Protein AF-A0AAW1BE00-F1 (afdb_monomer_lite)

Radius of gyration: 34.39 Å; chains: 1; bounding box: 78×45×120 Å

Sequence (207 aa):
MLARPKGEGLTPYQGKKRCFGEYKCPKCKRKWMSGNSWANMGQECIKCHINVYPHKQRKEEEEKEKEKKEKRRKRGRRKEEERRGGEGEGGGKKKRRKRRKRRRKEEEEEEKKKRRTGGGEGGGEEEGRGERRKKRRRRRRRRGQEEEEEEEEEEEEKEEEEEEEEEEEEEEKEKEEEEEEKKKKKKKKKKKKKKKKKKKKKKKECL

InterPro domains:
  IPR027377 ZAR1/RTP1-5-like, 3CxxC-type zinc finger [SM01328] (18-95)
  IPR033446 Zinc finger domain-containing protein 24, 3CxxC-type zinc finger [PF17180] (17-58)

Foldseek 3Di:
DQDDQPDDFPANDDDDDFWKFWWADPVPRDIDIDSRDDTRAFDADPVPRDGTYGSDTGHPVVVVVVVVVVVVVVVVVVVVCVVVCVVPDPVCLVVVLVVVVVVVVVVVVVVVVCVVVVDDDDDDDDPCPVVVVVVVVVVVVVVVVVVVVSVVSVVVVVVVVVVVVVVVVVVVVVVVVVVVVVVVVVVVVVVVVVVVVVVVVVVVVVD

Organism: Crotalus adamanteus (NCBI:txid8729)

Structure (mmCIF, N/CA/C/O backbone):
data_AF-A0AAW1BE00-F1
#
_entry.id   AF-A0AAW1BE00-F1
#
loop_
_atom_site.group_PDB
_atom_site.id
_atom_site.type_symbol
_atom_site.label_atom_id
_atom_site.label_alt_id
_atom_site.label_comp_id
_atom_site.label_asym_id
_atom_site.label_entity_id
_atom_site.label_seq_id
_atom_site.pdbx_PDB_ins_code
_atom_site.Cartn_x
_atom_site.Cartn_y
_atom_site.Cartn_z
_atom_site.occupancy
_atom_site.B_iso_or_equiv
_atom_site.auth_seq_id
_atom_site.auth_comp_id
_atom_site.auth_asym_id
_atom_site.auth_atom_id
_atom_site.pdbx_PDB_model_num
ATOM 1 N N . MET A 1 1 ? 39.997 2.330 -0.159 1.00 40.22 1 MET A N 1
ATOM 2 C CA . MET A 1 1 ? 39.804 2.053 -1.599 1.00 40.22 1 MET A CA 1
ATOM 3 C C . MET A 1 1 ? 38.360 2.374 -1.976 1.00 40.22 1 MET A C 1
ATOM 5 O O . MET A 1 1 ? 37.464 1.671 -1.530 1.00 40.22 1 MET A O 1
ATOM 9 N N . LEU A 1 2 ? 38.114 3.475 -2.696 1.00 51.09 2 LEU A N 1
ATOM 10 C CA . LEU A 1 2 ? 36.775 3.853 -3.171 1.00 51.09 2 LEU A CA 1
ATOM 11 C C . LEU A 1 2 ? 36.558 3.242 -4.559 1.00 51.09 2 LEU A C 1
ATOM 13 O O . LEU A 1 2 ? 37.372 3.449 -5.457 1.00 51.09 2 LEU A O 1
ATOM 17 N N . ALA A 1 3 ? 35.490 2.459 -4.715 1.00 53.50 3 ALA A N 1
ATOM 18 C CA . ALA A 1 3 ? 35.114 1.845 -5.982 1.00 53.50 3 ALA A CA 1
ATOM 19 C C . ALA A 1 3 ? 34.897 2.934 -7.046 1.00 53.50 3 ALA A C 1
ATOM 21 O O . ALA A 1 3 ? 33.955 3.720 -6.951 1.00 53.50 3 ALA A O 1
ATOM 22 N N . ARG A 1 4 ? 35.783 2.993 -8.048 1.00 55.00 4 ARG A N 1
ATOM 23 C CA . ARG A 1 4 ? 35.601 3.839 -9.235 1.00 55.00 4 ARG A CA 1
ATOM 24 C C . ARG A 1 4 ? 34.317 3.395 -9.955 1.00 55.00 4 ARG A C 1
ATOM 26 O O . ARG A 1 4 ? 34.189 2.198 -10.230 1.00 55.00 4 ARG A O 1
ATOM 33 N N . PRO A 1 5 ? 33.369 4.297 -10.265 1.00 53.59 5 PRO A N 1
ATOM 34 C CA . PRO A 1 5 ? 32.223 3.943 -11.091 1.00 53.59 5 PRO A CA 1
ATOM 35 C C . PRO A 1 5 ? 32.710 3.524 -12.486 1.00 53.59 5 PRO A C 1
ATOM 37 O O . PRO A 1 5 ? 33.642 4.099 -13.040 1.00 53.59 5 PRO A O 1
ATOM 40 N N . LYS A 1 6 ? 32.094 2.478 -13.045 1.00 54.22 6 LYS A N 1
ATOM 41 C CA . LYS A 1 6 ? 32.462 1.831 -14.320 1.00 54.22 6 LYS A CA 1
ATOM 42 C C . LYS A 1 6 ? 32.055 2.653 -15.565 1.00 54.22 6 LYS A C 1
ATOM 44 O O . LYS A 1 6 ? 31.732 2.082 -16.600 1.00 54.22 6 LYS A O 1
ATOM 49 N N . GLY A 1 7 ? 32.042 3.982 -15.466 1.00 56.91 7 GLY A N 1
ATOM 50 C CA . GLY A 1 7 ? 31.650 4.896 -16.541 1.00 56.91 7 GLY A CA 1
ATOM 51 C C . GLY A 1 7 ? 32.040 6.347 -16.246 1.00 56.91 7 GLY A C 1
ATOM 52 O O . GLY A 1 7 ? 32.362 6.684 -15.112 1.00 56.91 7 GLY A O 1
ATOM 53 N N . GLU A 1 8 ? 31.997 7.194 -17.274 1.00 65.44 8 GLU A N 1
ATOM 54 C CA . GLU A 1 8 ? 32.505 8.581 -17.315 1.00 65.44 8 GLU A CA 1
ATOM 55 C C . GLU A 1 8 ? 31.762 9.600 -16.423 1.00 65.44 8 GLU A C 1
ATOM 57 O O . GLU A 1 8 ? 32.078 10.786 -16.449 1.00 65.44 8 GLU A O 1
ATOM 62 N N . GLY A 1 9 ? 30.768 9.183 -15.635 1.00 66.00 9 GLY A N 1
ATOM 63 C CA . GLY A 1 9 ? 29.906 10.102 -14.888 1.00 66.00 9 GLY A CA 1
ATOM 64 C C . GLY A 1 9 ? 30.172 10.170 -13.380 1.00 66.00 9 GLY A C 1
ATOM 65 O O . GLY A 1 9 ? 30.724 9.255 -12.771 1.00 66.00 9 GLY A O 1
ATOM 66 N N . LEU A 1 10 ? 29.725 11.270 -12.763 1.00 71.19 10 LEU A N 1
ATOM 67 C CA . LEU A 1 10 ? 29.933 11.616 -11.346 1.00 71.19 10 LEU A CA 1
ATOM 68 C C . LEU A 1 10 ? 29.084 10.782 -10.372 1.00 71.19 10 LEU A C 1
ATOM 70 O O . LEU A 1 10 ? 29.309 10.824 -9.163 1.00 71.19 10 LEU A O 1
ATOM 74 N N . THR A 1 11 ? 28.105 10.028 -10.880 1.00 77.81 11 THR A N 1
ATOM 75 C CA . THR A 1 11 ? 27.206 9.196 -10.071 1.00 77.81 11 THR A CA 1
ATOM 76 C C . THR A 1 11 ? 27.177 7.740 -10.550 1.00 77.81 11 THR A C 1
ATOM 78 O O . THR A 1 11 ? 27.314 7.487 -11.749 1.00 77.81 11 THR A O 1
ATOM 81 N N . PRO A 1 12 ? 26.954 6.751 -9.660 1.00 77.69 12 PRO A N 1
ATOM 82 C CA . PRO A 1 12 ? 26.931 5.334 -10.042 1.00 77.69 12 PRO A CA 1
ATOM 83 C C . PRO A 1 12 ? 25.883 4.975 -11.107 1.00 77.69 12 PRO A C 1
ATOM 85 O O . PRO A 1 12 ? 26.102 4.067 -11.908 1.00 77.69 12 PRO A O 1
ATOM 88 N N . TYR A 1 13 ? 24.744 5.671 -11.130 1.00 78.25 13 TYR A N 1
ATOM 89 C CA . TYR A 1 13 ? 23.700 5.495 -12.134 1.00 78.25 13 TYR A CA 1
ATOM 90 C C . TYR A 1 13 ? 23.785 6.591 -13.203 1.00 78.25 13 TYR A C 1
ATOM 92 O O . TYR A 1 13 ? 23.832 7.776 -12.885 1.00 78.25 13 TYR A O 1
ATOM 100 N N . GLN A 1 14 ? 23.766 6.176 -14.473 1.00 82.00 14 GLN A N 1
ATOM 101 C CA . GLN A 1 14 ? 23.867 7.039 -15.663 1.00 82.00 14 GLN A CA 1
ATOM 102 C C . GLN A 1 14 ? 22.607 6.968 -16.553 1.00 82.00 14 GLN A C 1
ATOM 104 O O . GLN A 1 14 ? 22.655 7.189 -17.761 1.00 82.00 14 GLN A O 1
ATOM 109 N N . GLY A 1 15 ? 21.461 6.579 -15.983 1.00 80.50 15 GLY A N 1
ATOM 110 C CA . GLY A 1 15 ? 20.198 6.476 -16.719 1.00 80.50 15 GLY A CA 1
ATOM 111 C C . GLY A 1 15 ? 19.379 7.771 -16.720 1.00 80.50 15 GLY A C 1
ATOM 112 O O . GLY A 1 15 ? 19.631 8.694 -15.957 1.00 80.50 15 GLY A O 1
ATOM 113 N N . LYS A 1 16 ? 18.346 7.816 -17.572 1.00 80.50 16 LYS A N 1
ATOM 114 C CA . LYS A 1 16 ? 17.471 8.994 -17.759 1.00 80.50 16 LYS A CA 1
ATOM 115 C C . LYS A 1 16 ? 16.259 9.045 -16.823 1.00 80.50 16 LYS A C 1
ATOM 117 O O . LYS A 1 16 ? 15.570 10.053 -16.787 1.00 80.50 16 LYS A O 1
ATOM 122 N N . LYS A 1 17 ? 15.937 7.942 -16.141 1.00 84.12 17 LYS A N 1
ATOM 123 C CA . LYS A 1 17 ? 14.815 7.878 -15.189 1.00 84.12 17 LYS A CA 1
ATOM 124 C C . LYS A 1 17 ? 15.281 8.277 -13.794 1.00 84.12 17 LYS A C 1
ATOM 126 O O . LYS A 1 17 ? 16.419 7.960 -13.448 1.00 84.12 17 LYS A O 1
ATOM 131 N N . ARG A 1 18 ? 14.369 8.840 -13.002 1.00 86.81 18 ARG A N 1
ATOM 132 C CA . ARG A 1 18 ? 14.539 9.051 -11.562 1.00 86.81 18 ARG A CA 1
ATOM 133 C C . ARG A 1 18 ? 14.937 7.748 -10.858 1.00 86.81 18 ARG A C 1
ATOM 135 O O . ARG A 1 18 ? 14.504 6.657 -11.244 1.00 86.81 18 ARG A O 1
ATOM 142 N N . CYS A 1 19 ? 15.799 7.862 -9.859 1.00 85.38 19 CYS A N 1
ATOM 143 C CA . CYS A 1 19 ? 16.290 6.741 -9.075 1.00 85.38 19 CYS A CA 1
ATOM 144 C C . CYS A 1 19 ? 16.319 7.084 -7.582 1.00 85.38 19 CYS A C 1
ATOM 146 O O . CYS A 1 19 ? 16.275 8.246 -7.178 1.00 85.38 19 CYS A O 1
ATOM 148 N N . PHE A 1 20 ? 16.380 6.046 -6.757 1.00 87.69 20 PHE A N 1
ATOM 149 C CA . PHE A 1 20 ? 16.576 6.176 -5.325 1.00 87.69 20 PHE A CA 1
ATOM 150 C C . PHE A 1 20 ? 18.071 6.273 -5.033 1.00 87.69 20 PHE A C 1
ATOM 152 O O . PHE A 1 20 ? 18.843 5.408 -5.452 1.00 87.69 20 PHE A O 1
ATOM 159 N N . GLY A 1 21 ? 18.490 7.329 -4.344 1.00 91.69 21 GLY A N 1
ATOM 160 C CA . GLY A 1 21 ? 19.884 7.585 -4.000 1.00 91.69 21 GLY A CA 1
ATOM 161 C C . GLY A 1 21 ? 20.128 7.481 -2.500 1.00 91.69 21 GLY A C 1
ATOM 162 O O . GLY A 1 21 ? 19.372 8.037 -1.705 1.00 91.69 21 GLY A O 1
ATOM 163 N N . GLU A 1 22 ? 21.217 6.822 -2.115 1.00 92.56 22 GLU A N 1
ATOM 164 C CA . GLU A 1 22 ? 21.767 6.880 -0.761 1.00 92.56 22 GLU A CA 1
ATOM 165 C C . GLU A 1 22 ? 22.902 7.908 -0.738 1.00 92.56 22 GLU A C 1
ATOM 167 O O . GLU A 1 22 ? 23.852 7.836 -1.523 1.00 92.56 22 GLU A O 1
ATOM 172 N N . TYR A 1 23 ? 22.842 8.855 0.190 1.00 93.81 23 TYR A N 1
ATOM 173 C CA . TYR A 1 23 ? 23.764 9.981 0.295 1.00 93.81 23 TYR A CA 1
ATOM 174 C C . TYR A 1 23 ? 24.537 9.922 1.610 1.00 93.81 23 TYR A C 1
ATOM 176 O O . TYR A 1 23 ? 24.041 9.434 2.628 1.00 93.81 23 TYR A O 1
ATOM 184 N N . LYS A 1 24 ? 25.773 10.425 1.591 1.00 95.06 24 LYS A N 1
ATOM 185 C CA . LYS A 1 24 ? 26.613 10.555 2.785 1.00 95.06 24 LYS A CA 1
ATOM 186 C C . LYS A 1 24 ? 27.397 11.858 2.710 1.00 95.06 24 LYS A C 1
ATOM 188 O O . LYS A 1 24 ? 28.268 12.003 1.858 1.00 95.06 24 LYS A O 1
ATOM 193 N N . CYS A 1 25 ? 27.105 12.793 3.611 1.00 95.44 25 CYS A N 1
ATOM 194 C CA . CYS A 1 25 ? 27.794 14.080 3.637 1.00 95.44 25 CYS A CA 1
ATOM 195 C C . CYS A 1 25 ? 29.264 13.894 4.051 1.00 95.44 25 CYS A C 1
ATOM 197 O O . CYS A 1 25 ? 29.515 13.286 5.094 1.00 95.44 25 CYS A O 1
ATOM 199 N N . PRO A 1 26 ? 30.243 14.430 3.302 1.00 93.88 26 PRO A N 1
ATOM 200 C CA . PRO A 1 26 ? 31.653 14.320 3.669 1.00 93.88 26 PRO A CA 1
ATOM 201 C C . PRO A 1 26 ? 32.015 15.174 4.894 1.00 93.88 26 PRO A C 1
ATOM 203 O O . PRO A 1 26 ? 32.882 14.774 5.664 1.00 93.88 26 PRO A O 1
ATOM 206 N N . LYS A 1 27 ? 31.324 16.305 5.115 1.00 94.38 27 LYS A N 1
ATOM 207 C CA . LYS A 1 27 ? 31.582 17.218 6.243 1.00 94.38 27 LYS A CA 1
ATOM 208 C C . LYS A 1 27 ? 30.975 16.713 7.555 1.00 94.38 27 LYS A C 1
ATOM 210 O O . LYS A 1 27 ? 31.693 16.470 8.515 1.00 94.38 27 LYS A O 1
ATOM 215 N N . CYS A 1 28 ? 29.654 16.518 7.603 1.00 95.06 28 CYS A N 1
ATOM 216 C CA . CYS A 1 28 ? 28.957 16.134 8.839 1.00 95.06 28 CYS A CA 1
ATOM 217 C C . CYS A 1 28 ? 28.686 14.631 8.982 1.00 95.06 28 CYS A C 1
ATOM 219 O O . CYS A 1 28 ? 28.079 14.220 9.966 1.00 95.06 28 CYS A O 1
ATOM 221 N N . LYS A 1 29 ? 29.082 13.804 8.001 1.00 92.75 29 LYS A N 1
ATOM 222 C CA . LYS A 1 29 ? 28.888 12.338 7.979 1.00 92.75 29 LYS A CA 1
ATOM 223 C C . LYS A 1 29 ? 27.429 11.864 8.042 1.00 92.75 29 LYS A C 1
ATOM 225 O O . LYS A 1 29 ? 27.198 10.654 8.052 1.00 92.75 29 LYS A O 1
ATOM 230 N N . ARG A 1 30 ? 26.451 12.780 8.018 1.00 93.44 30 ARG A N 1
ATOM 231 C CA . ARG A 1 30 ? 25.020 12.458 7.948 1.00 93.44 30 ARG A CA 1
ATOM 232 C C . ARG A 1 30 ? 24.748 11.598 6.720 1.00 93.44 30 ARG A C 1
ATOM 234 O O . ARG A 1 30 ? 25.229 11.902 5.626 1.00 93.44 30 ARG A O 1
ATOM 241 N N . LYS A 1 31 ? 23.965 10.543 6.918 1.00 94.94 31 LYS A N 1
ATOM 242 C CA . LYS A 1 31 ? 23.442 9.688 5.856 1.00 94.94 31 LYS A CA 1
ATOM 243 C C . LYS A 1 31 ? 21.964 9.988 5.674 1.00 94.94 31 LYS A C 1
ATOM 245 O O . LYS A 1 31 ? 21.269 10.232 6.657 1.00 94.94 31 LYS A O 1
ATOM 250 N N . TRP A 1 32 ? 21.506 9.992 4.435 1.00 94.44 32 TRP A N 1
ATOM 251 C CA . TRP A 1 32 ? 20.088 10.099 4.118 1.00 94.44 32 TRP A CA 1
ATOM 252 C C . TRP A 1 32 ? 19.804 9.379 2.811 1.00 94.44 32 TRP A C 1
ATOM 254 O O . TRP A 1 32 ? 20.720 9.029 2.063 1.00 94.44 32 TRP A O 1
ATOM 264 N N . MET A 1 33 ? 18.526 9.149 2.555 1.00 91.19 33 MET A N 1
ATOM 265 C CA . MET A 1 33 ? 18.059 8.532 1.329 1.00 91.19 33 MET A CA 1
ATOM 266 C C . MET A 1 33 ? 17.023 9.438 0.676 1.00 91.19 33 MET A C 1
ATOM 268 O O . MET A 1 33 ? 16.299 10.150 1.370 1.00 91.19 33 MET A O 1
ATOM 272 N N . SER A 1 34 ? 16.978 9.448 -0.651 1.00 88.06 34 SER A N 1
ATOM 273 C CA . SER A 1 34 ? 16.015 10.254 -1.396 1.00 88.06 34 SER A CA 1
ATOM 274 C C . SER A 1 34 ? 15.583 9.542 -2.669 1.00 88.06 34 SER A C 1
ATOM 276 O O . SER A 1 34 ? 16.420 9.079 -3.444 1.00 88.06 34 SER A O 1
ATOM 278 N N . GLY A 1 35 ? 14.272 9.515 -2.910 1.00 86.75 35 GLY A N 1
ATOM 279 C CA . GLY A 1 35 ? 13.682 9.045 -4.164 1.00 86.75 35 GLY A CA 1
ATOM 280 C C . GLY A 1 35 ? 13.820 10.028 -5.328 1.00 86.75 35 GLY A C 1
ATOM 281 O O . GLY A 1 35 ? 13.442 9.688 -6.440 1.00 86.75 35 GLY A O 1
ATOM 282 N N . ASN A 1 36 ? 14.355 11.234 -5.102 1.00 88.06 36 ASN A N 1
ATOM 283 C CA . ASN A 1 36 ? 14.562 12.247 -6.140 1.00 88.06 36 ASN A CA 1
ATOM 284 C C . ASN A 1 36 ? 16.038 12.352 -6.548 1.00 88.06 36 ASN A C 1
ATOM 286 O O . ASN A 1 36 ? 16.635 13.431 -6.530 1.00 88.06 36 ASN A O 1
ATOM 290 N N . SER A 1 37 ? 16.650 11.210 -6.859 1.00 87.38 37 SER A N 1
ATOM 291 C CA . SER A 1 37 ? 18.017 11.158 -7.368 1.00 87.38 37 SER A CA 1
ATOM 292 C C . SER A 1 37 ? 18.015 11.078 -8.896 1.00 87.38 37 SER A C 1
ATOM 294 O O . SER A 1 37 ? 17.185 10.392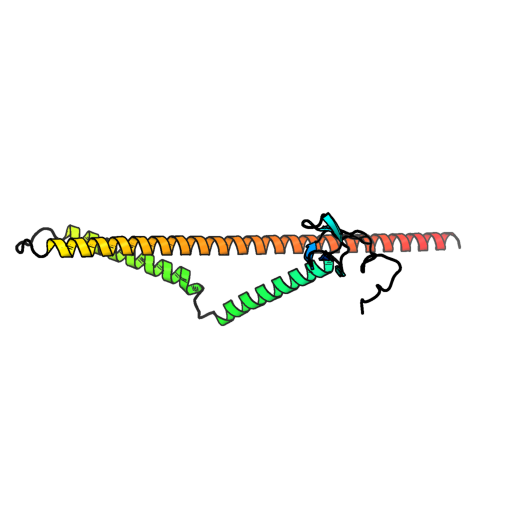 -9.499 1.00 87.38 37 SER A O 1
ATOM 296 N N . TRP A 1 38 ? 18.961 11.779 -9.518 1.00 86.25 38 TRP A N 1
ATOM 297 C CA . TRP A 1 38 ? 19.168 11.809 -10.966 1.00 86.25 38 TRP A CA 1
ATOM 298 C C . TRP A 1 38 ? 20.627 11.488 -11.297 1.00 86.25 38 TRP A C 1
ATOM 300 O O . TRP A 1 38 ? 21.513 11.577 -10.441 1.00 86.25 38 TRP A O 1
ATOM 310 N N . ALA A 1 39 ? 20.887 11.090 -12.543 1.00 83.81 39 ALA A N 1
ATOM 311 C CA . ALA A 1 39 ? 22.253 10.908 -13.020 1.00 83.81 39 ALA A CA 1
ATOM 312 C C . ALA A 1 39 ? 23.005 12.247 -13.001 1.00 83.81 39 ALA A C 1
ATOM 314 O O . ALA A 1 39 ? 22.477 13.261 -13.450 1.00 83.81 39 ALA A O 1
ATOM 315 N N . ASN A 1 40 ? 24.236 12.237 -12.489 1.00 82.31 40 ASN A N 1
ATOM 316 C CA . ASN A 1 40 ? 25.139 13.390 -12.408 1.00 82.31 40 ASN A CA 1
ATOM 317 C C . ASN A 1 40 ? 24.592 14.593 -11.618 1.00 82.31 40 ASN A C 1
ATOM 319 O O . ASN A 1 40 ? 25.133 15.688 -11.729 1.00 82.31 40 ASN A O 1
ATOM 323 N N . MET A 1 41 ? 23.567 14.394 -10.781 1.00 86.38 41 MET A N 1
ATOM 324 C CA . MET A 1 41 ? 23.038 15.424 -9.885 1.00 86.38 41 MET A CA 1
ATOM 325 C C . MET A 1 41 ? 23.254 15.036 -8.421 1.00 86.38 41 MET A C 1
ATOM 327 O O . MET A 1 41 ? 22.997 13.900 -8.011 1.00 86.38 41 MET A O 1
ATOM 331 N N . GLY A 1 42 ? 23.726 15.995 -7.629 1.00 89.31 42 GLY A N 1
ATOM 332 C CA . GLY A 1 42 ? 23.821 15.877 -6.178 1.00 89.31 42 GLY A CA 1
ATOM 333 C C . GLY A 1 42 ? 22.624 16.519 -5.476 1.00 89.31 42 GLY A C 1
ATOM 334 O O . GLY A 1 42 ? 21.770 17.139 -6.108 1.00 89.31 42 GLY A O 1
ATOM 335 N N . GLN A 1 43 ? 22.544 16.328 -4.163 1.00 92.81 43 GLN A N 1
ATOM 336 C CA . GLN A 1 43 ? 21.581 17.009 -3.301 1.00 92.81 43 GLN A CA 1
ATOM 337 C C . GLN A 1 43 ? 22.311 17.801 -2.227 1.00 92.81 43 GLN A C 1
ATOM 339 O O . GLN A 1 43 ? 23.368 17.387 -1.742 1.00 92.81 43 GLN A O 1
ATOM 344 N N . GLU A 1 44 ? 21.723 18.924 -1.831 1.00 94.81 44 GLU A N 1
ATOM 345 C CA . GLU A 1 44 ? 22.281 19.753 -0.777 1.00 94.81 44 GLU A CA 1
ATOM 346 C C . GLU A 1 44 ? 22.102 19.097 0.598 1.00 94.81 44 GLU A C 1
ATOM 348 O O . GLU A 1 44 ? 21.019 18.656 0.988 1.00 94.81 44 GLU A O 1
ATOM 353 N N . CYS A 1 45 ? 23.188 19.031 1.366 1.00 95.31 45 CYS A N 1
ATOM 354 C CA . CYS A 1 45 ? 23.115 18.616 2.755 1.00 95.31 45 CYS A CA 1
ATOM 355 C C . CYS A 1 45 ? 22.491 19.724 3.611 1.00 95.31 45 CYS A C 1
ATOM 357 O O . CYS A 1 45 ? 23.140 20.735 3.845 1.00 95.31 45 CYS A O 1
ATOM 359 N N . ILE A 1 46 ? 21.322 19.468 4.200 1.00 94.00 46 ILE A N 1
ATOM 360 C CA . ILE A 1 46 ? 20.563 20.425 5.034 1.00 94.00 46 ILE A CA 1
ATOM 361 C C . ILE A 1 46 ? 21.398 21.070 6.157 1.00 94.00 46 ILE A C 1
ATOM 363 O O . ILE A 1 46 ? 21.162 22.207 6.529 1.00 94.00 46 ILE A O 1
ATOM 367 N N . LYS A 1 47 ? 22.386 20.357 6.716 1.00 95.12 47 LYS A N 1
ATOM 368 C CA . LYS A 1 47 ? 23.230 20.889 7.802 1.00 95.12 47 LYS A CA 1
ATOM 369 C C . LYS A 1 47 ? 24.423 21.707 7.304 1.00 95.12 47 LYS A C 1
ATOM 371 O O . LYS A 1 47 ? 24.919 22.570 8.015 1.00 95.12 47 LYS A O 1
ATOM 376 N N . CYS A 1 48 ? 24.975 21.344 6.151 1.00 94.69 48 CYS A N 1
ATOM 377 C CA . CYS A 1 48 ? 26.260 21.874 5.687 1.00 94.69 48 CYS A CA 1
ATOM 378 C C . CYS A 1 48 ? 26.137 22.749 4.442 1.00 94.69 48 CYS A C 1
ATOM 380 O O . CYS A 1 48 ? 27.151 23.305 4.031 1.00 94.69 48 CYS A O 1
ATOM 382 N N . HIS A 1 49 ? 24.956 22.787 3.827 1.00 94.56 49 HIS A N 1
ATOM 383 C CA . HIS A 1 49 ? 24.659 23.463 2.568 1.00 94.56 49 HIS A CA 1
ATOM 384 C C . HIS A 1 49 ? 25.703 23.189 1.477 1.00 94.56 49 HIS A C 1
ATOM 386 O O . HIS A 1 49 ? 26.134 24.070 0.746 1.00 94.56 49 HIS A O 1
ATOM 392 N N . ILE A 1 50 ? 26.176 21.938 1.408 1.00 93.50 50 ILE A N 1
ATOM 393 C CA . ILE A 1 50 ? 27.091 21.485 0.356 1.00 93.50 50 ILE A CA 1
ATOM 394 C C . ILE A 1 50 ? 26.399 20.486 -0.551 1.00 93.50 50 ILE A C 1
ATOM 396 O O . ILE A 1 50 ? 25.613 19.659 -0.083 1.00 93.50 50 ILE A O 1
ATOM 400 N N . ASN A 1 51 ? 26.760 20.519 -1.829 1.00 92.94 51 ASN A N 1
ATOM 401 C CA . ASN A 1 51 ? 26.296 19.549 -2.804 1.00 92.94 51 ASN A CA 1
ATOM 402 C C . ASN A 1 51 ? 26.956 18.182 -2.558 1.00 92.94 51 ASN A C 1
ATOM 404 O O . ASN A 1 51 ? 28.183 18.060 -2.546 1.00 92.94 51 ASN A O 1
ATOM 408 N N . VAL A 1 52 ? 26.141 17.151 -2.347 1.00 92.81 52 VAL A N 1
ATOM 409 C CA . VAL A 1 52 ? 26.588 15.787 -2.055 1.00 92.81 52 VAL A CA 1
ATOM 410 C C . VAL A 1 52 ? 26.039 14.843 -3.110 1.00 92.81 52 VAL A C 1
ATOM 412 O O . VAL A 1 52 ? 24.830 14.758 -3.322 1.00 92.81 52 VAL A O 1
ATOM 415 N N . TYR A 1 53 ? 26.932 14.091 -3.746 1.00 90.81 53 TYR A N 1
ATOM 416 C CA . TYR A 1 53 ? 26.551 13.054 -4.697 1.00 90.81 53 TYR A CA 1
ATOM 417 C C . TYR A 1 53 ? 26.177 11.749 -3.980 1.00 90.81 53 TYR A C 1
ATOM 419 O O . TYR A 1 53 ? 26.751 11.419 -2.934 1.00 90.81 53 TYR A O 1
ATOM 427 N N . PRO A 1 54 ? 25.214 10.988 -4.523 1.00 90.56 54 PRO A N 1
ATOM 428 C CA . PRO A 1 54 ? 24.829 9.707 -3.960 1.00 90.56 54 PRO A CA 1
ATOM 429 C C . PRO A 1 54 ? 25.955 8.682 -4.131 1.00 90.56 54 PRO A C 1
ATOM 431 O O . PRO A 1 54 ? 26.568 8.567 -5.191 1.00 90.56 54 PRO A O 1
ATOM 434 N N . HIS A 1 55 ? 26.197 7.895 -3.085 1.00 87.94 55 HIS A N 1
ATOM 435 C CA . HIS A 1 55 ? 27.200 6.829 -3.090 1.00 87.94 55 HIS A CA 1
ATOM 436 C C . HIS A 1 55 ? 26.635 5.496 -3.596 1.00 87.94 55 HIS A C 1
ATOM 438 O O . HIS A 1 55 ? 27.386 4.647 -4.074 1.00 87.94 55 HIS A O 1
ATOM 444 N N . LYS A 1 56 ? 25.312 5.317 -3.525 1.00 86.38 56 LYS A N 1
ATOM 445 C CA . LYS A 1 56 ? 24.577 4.237 -4.188 1.00 86.38 56 LYS A CA 1
ATOM 446 C C . LYS A 1 56 ? 23.337 4.816 -4.844 1.00 86.38 56 LYS A C 1
ATOM 448 O O . LYS A 1 56 ? 22.684 5.678 -4.265 1.00 86.38 56 LYS A O 1
ATOM 453 N N . GLN A 1 57 ? 23.006 4.322 -6.029 1.00 87.44 57 GLN A N 1
ATOM 454 C CA . GLN A 1 57 ? 21.760 4.647 -6.714 1.00 87.44 57 GLN A CA 1
ATOM 455 C C . GLN A 1 57 ? 21.104 3.356 -7.193 1.00 87.44 57 GLN A C 1
ATOM 457 O O . GLN A 1 57 ? 21.757 2.526 -7.827 1.00 87.44 57 GLN A O 1
ATOM 462 N N . ARG A 1 58 ? 19.818 3.191 -6.885 1.00 84.25 58 ARG A N 1
ATOM 463 C CA . ARG A 1 58 ? 18.988 2.047 -7.276 1.00 84.25 58 ARG A CA 1
ATOM 464 C C . ARG A 1 58 ? 17.800 2.536 -8.088 1.00 84.25 58 ARG A C 1
ATOM 466 O O . ARG A 1 58 ? 17.283 3.625 -7.853 1.00 84.25 58 ARG A O 1
ATOM 473 N N . LYS A 1 59 ? 17.380 1.761 -9.087 1.00 82.00 59 LYS A N 1
ATOM 474 C CA . LYS A 1 59 ? 16.216 2.131 -9.903 1.00 82.00 59 LYS A CA 1
ATOM 475 C C . LYS A 1 59 ? 14.972 2.129 -9.017 1.00 82.00 59 LYS A C 1
ATOM 477 O O . LYS A 1 59 ? 14.770 1.186 -8.263 1.00 82.00 59 LYS A O 1
ATOM 482 N N . GLU A 1 60 ? 14.135 3.155 -9.145 1.00 71.75 60 GLU A N 1
ATOM 483 C CA . GLU A 1 60 ? 12.908 3.292 -8.345 1.00 71.75 60 GLU A CA 1
ATOM 484 C C . GLU A 1 60 ? 11.972 2.077 -8.502 1.00 71.75 60 GLU A C 1
ATOM 486 O O . GLU A 1 60 ? 11.412 1.602 -7.522 1.00 71.75 60 GLU A O 1
ATOM 491 N N . GLU A 1 61 ? 11.870 1.522 -9.714 1.00 69.38 61 GLU A N 1
ATOM 492 C CA . GLU A 1 61 ? 11.071 0.317 -10.000 1.00 69.38 61 GLU A CA 1
ATOM 493 C C . GLU A 1 61 ? 11.533 -0.906 -9.182 1.00 69.38 61 GLU A C 1
ATOM 495 O O . GLU A 1 61 ? 10.704 -1.692 -8.738 1.00 69.38 61 GLU A O 1
ATOM 500 N N . GLU A 1 62 ? 12.839 -1.042 -8.936 1.00 69.69 62 GLU A N 1
ATOM 501 C CA . GLU A 1 62 ? 13.408 -2.173 -8.193 1.00 69.69 62 GLU A CA 1
ATOM 502 C C . GLU A 1 62 ? 13.159 -2.053 -6.683 1.00 69.69 62 GLU A C 1
ATOM 504 O O . GLU A 1 62 ? 12.932 -3.055 -6.009 1.00 69.69 62 GLU A O 1
ATOM 509 N N . GLU A 1 63 ? 13.179 -0.834 -6.138 1.00 74.75 63 GLU A N 1
ATOM 510 C CA . GLU A 1 63 ? 12.841 -0.610 -4.727 1.00 74.75 63 GLU A CA 1
ATOM 511 C C . GLU A 1 63 ? 11.346 -0.815 -4.479 1.00 74.75 63 GLU A C 1
ATOM 513 O O . GLU A 1 63 ? 10.993 -1.528 -3.544 1.00 74.75 63 GLU A O 1
ATOM 518 N N . LYS A 1 64 ? 10.479 -0.315 -5.373 1.00 75.19 64 LYS A N 1
ATOM 519 C CA . LYS A 1 64 ? 9.034 -0.588 -5.309 1.00 75.19 64 LYS A CA 1
ATOM 520 C C . LYS A 1 64 ? 8.742 -2.086 -5.389 1.00 75.19 64 LYS A C 1
ATOM 522 O O . LYS A 1 64 ? 7.899 -2.590 -4.661 1.00 75.19 64 LYS A O 1
ATOM 527 N N . GLU A 1 65 ? 9.450 -2.829 -6.239 1.00 76.06 65 GLU A N 1
ATOM 528 C CA . GLU A 1 65 ? 9.296 -4.286 -6.318 1.00 76.06 65 GLU A CA 1
ATOM 529 C C . GLU A 1 65 ? 9.745 -4.995 -5.028 1.00 76.06 65 GLU A C 1
ATOM 531 O O . GLU A 1 65 ? 9.082 -5.932 -4.576 1.00 76.06 65 GLU A O 1
ATOM 536 N N . LYS A 1 66 ? 10.843 -4.550 -4.403 1.00 77.25 66 LYS A N 1
ATOM 537 C CA . LYS A 1 66 ? 11.305 -5.093 -3.114 1.00 77.25 66 LYS A CA 1
ATOM 538 C C . LYS A 1 66 ? 10.317 -4.810 -1.991 1.00 77.25 66 LYS A C 1
ATOM 540 O O . LYS A 1 66 ? 10.015 -5.730 -1.238 1.00 77.25 66 LYS A O 1
ATOM 545 N N . GLU A 1 67 ? 9.797 -3.590 -1.922 1.00 79.56 67 GLU A N 1
ATOM 546 C CA . GLU A 1 67 ? 8.778 -3.189 -0.953 1.00 79.56 67 GLU A CA 1
ATOM 547 C C . GLU A 1 67 ? 7.508 -4.028 -1.122 1.00 79.56 67 GLU A C 1
ATOM 549 O O . GLU A 1 67 ? 7.071 -4.681 -0.177 1.00 79.56 67 GLU A O 1
ATOM 554 N N . LYS A 1 68 ? 6.993 -4.149 -2.354 1.00 77.25 68 LYS A N 1
ATOM 555 C CA . LYS A 1 68 ? 5.853 -5.025 -2.669 1.00 77.25 68 LYS A CA 1
ATOM 556 C C . LYS A 1 68 ? 6.118 -6.477 -2.270 1.00 77.25 68 LYS A C 1
AT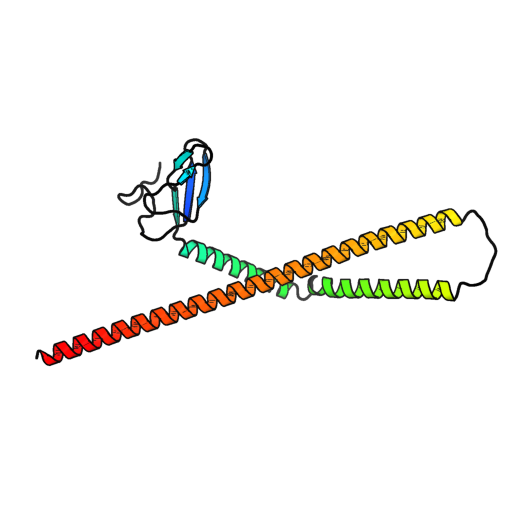OM 558 O O . LYS A 1 68 ? 5.248 -7.152 -1.722 1.00 77.25 68 LYS A O 1
ATOM 563 N N . LYS A 1 69 ? 7.327 -6.990 -2.518 1.00 80.56 69 LYS A N 1
ATOM 564 C CA . LYS A 1 69 ? 7.722 -8.355 -2.134 1.00 80.56 69 LYS A CA 1
ATOM 565 C C . LYS A 1 69 ? 7.795 -8.529 -0.617 1.00 80.56 69 LYS A C 1
ATOM 567 O O . LYS A 1 69 ? 7.449 -9.601 -0.121 1.00 80.56 69 LYS A O 1
ATOM 572 N N . GLU A 1 70 ? 8.242 -7.514 0.113 1.00 83.88 70 GLU A N 1
ATOM 573 C CA . GLU A 1 70 ? 8.246 -7.508 1.574 1.00 83.88 70 GLU A CA 1
ATOM 574 C C . GLU A 1 70 ? 6.820 -7.461 2.133 1.00 83.88 70 GLU A C 1
ATOM 576 O O . GLU A 1 70 ? 6.488 -8.316 2.954 1.00 83.88 70 GLU A O 1
ATOM 581 N N . LYS A 1 71 ? 5.956 -6.568 1.623 1.00 78.56 71 LYS A N 1
ATOM 582 C CA . LYS A 1 71 ? 4.526 -6.518 1.972 1.00 78.56 71 LYS A CA 1
ATOM 583 C C . LYS A 1 71 ? 3.862 -7.883 1.746 1.00 78.56 71 LYS A C 1
ATOM 585 O O . LYS A 1 71 ? 3.291 -8.453 2.669 1.00 78.56 71 LYS A O 1
ATOM 590 N N . ARG A 1 72 ? 4.061 -8.506 0.573 1.00 80.25 72 ARG A N 1
ATOM 591 C CA . ARG A 1 72 ? 3.556 -9.866 0.273 1.00 80.25 72 ARG A CA 1
ATOM 592 C C . ARG A 1 72 ? 4.054 -10.929 1.255 1.00 80.25 72 ARG A C 1
ATOM 594 O O . ARG A 1 72 ? 3.295 -11.823 1.620 1.00 80.25 72 ARG A O 1
ATOM 601 N N . ARG A 1 73 ? 5.318 -10.856 1.686 1.00 81.06 73 ARG A N 1
ATOM 602 C CA . ARG A 1 73 ? 5.878 -11.771 2.696 1.00 81.06 73 ARG A CA 1
ATOM 603 C C . ARG A 1 73 ? 5.247 -11.558 4.071 1.00 81.06 73 ARG A C 1
ATOM 605 O O . ARG A 1 73 ? 4.911 -12.545 4.715 1.00 81.06 73 ARG A O 1
ATOM 612 N N . LYS A 1 74 ? 5.071 -10.304 4.500 1.00 78.44 74 LYS A N 1
ATOM 613 C CA . LYS A 1 74 ? 4.410 -9.961 5.770 1.00 78.44 74 LYS A CA 1
ATOM 614 C C . LYS A 1 74 ? 2.955 -10.423 5.777 1.00 78.44 74 LYS A C 1
ATOM 616 O O . LYS A 1 74 ? 2.576 -11.146 6.690 1.00 78.44 74 LYS A O 1
ATOM 621 N N . ARG A 1 75 ? 2.199 -10.145 4.708 1.00 73.50 75 ARG A N 1
ATOM 622 C CA . ARG A 1 75 ? 0.825 -10.647 4.519 1.00 73.50 75 ARG A CA 1
ATOM 623 C C . ARG A 1 75 ? 0.759 -12.175 4.557 1.00 73.50 75 ARG A C 1
ATOM 625 O O . ARG A 1 75 ? -0.107 -12.741 5.213 1.00 73.50 75 ARG A O 1
ATOM 632 N N . GLY A 1 76 ? 1.699 -12.854 3.896 1.00 80.19 76 GLY A N 1
ATOM 633 C CA . GLY A 1 76 ? 1.814 -14.314 3.960 1.00 80.19 76 GLY A CA 1
ATOM 634 C C . GLY A 1 76 ? 2.043 -14.830 5.383 1.00 80.19 76 GLY A C 1
ATOM 635 O O . GLY A 1 76 ? 1.418 -15.808 5.777 1.00 80.19 76 GLY A O 1
ATOM 636 N N . ARG A 1 77 ? 2.881 -14.138 6.165 1.00 74.75 77 ARG A N 1
ATOM 637 C CA . ARG A 1 77 ? 3.163 -14.470 7.566 1.00 74.75 77 ARG A CA 1
ATOM 638 C C . ARG A 1 77 ? 1.956 -14.216 8.476 1.00 74.75 77 ARG A C 1
ATOM 640 O O . ARG A 1 77 ? 1.648 -15.101 9.258 1.00 74.75 77 ARG A O 1
ATOM 647 N N . ARG A 1 78 ? 1.239 -13.093 8.313 1.00 67.56 78 ARG A N 1
ATOM 648 C CA . ARG A 1 78 ? -0.010 -12.781 9.043 1.00 67.56 78 ARG A CA 1
ATOM 649 C C . ARG A 1 78 ? -1.083 -13.836 8.767 1.00 67.56 78 ARG A C 1
ATOM 651 O O . ARG A 1 78 ? -1.615 -14.413 9.702 1.00 67.56 78 ARG A O 1
ATOM 658 N N . LYS A 1 79 ? -1.300 -14.200 7.496 1.00 68.56 79 LYS A N 1
ATOM 659 C CA . LYS A 1 79 ? -2.230 -15.284 7.114 1.00 68.56 79 LYS A CA 1
ATOM 660 C C . LYS A 1 79 ? -1.807 -16.656 7.644 1.00 68.56 79 LYS A C 1
ATOM 662 O O . LYS A 1 79 ? -2.654 -17.493 7.936 1.00 68.56 79 LYS A O 1
ATOM 667 N N . GLU A 1 80 ? -0.509 -16.937 7.716 1.00 65.88 80 GLU A N 1
ATOM 668 C CA . GLU A 1 80 ? -0.001 -18.187 8.291 1.00 65.88 80 GLU A CA 1
ATOM 669 C C . GLU A 1 80 ? -0.153 -18.217 9.817 1.00 65.88 80 GLU A C 1
ATOM 671 O O . GLU A 1 80 ? -0.518 -19.251 10.367 1.00 65.88 80 GLU A O 1
ATOM 676 N N . GLU A 1 81 ? 0.087 -17.095 10.487 1.00 63.09 81 GLU A N 1
ATOM 677 C CA . GLU A 1 81 ? -0.116 -16.911 11.922 1.00 63.09 81 GLU A CA 1
ATOM 678 C C . GLU A 1 81 ? -1.596 -16.996 12.295 1.00 63.09 81 GLU A C 1
ATOM 680 O O . GLU A 1 81 ? -1.930 -17.692 13.239 1.00 63.09 81 GLU A O 1
ATOM 685 N N . GLU A 1 82 ? -2.492 -16.432 11.490 1.00 60.00 82 GLU A N 1
ATOM 686 C CA . GLU A 1 82 ? -3.944 -16.576 11.632 1.00 60.00 82 GLU A CA 1
ATOM 687 C C . GLU A 1 82 ? -4.397 -18.034 11.430 1.00 60.00 82 GLU A C 1
ATOM 689 O O . GLU A 1 82 ? -5.198 -18.562 12.198 1.00 60.00 82 GLU A O 1
ATOM 694 N N . ARG A 1 83 ? -3.826 -18.741 10.440 1.00 65.44 83 ARG A N 1
ATOM 695 C CA . ARG A 1 83 ? -4.102 -20.172 10.212 1.00 65.44 83 ARG A CA 1
ATOM 696 C C . ARG A 1 83 ? -3.571 -21.065 11.330 1.00 65.44 83 ARG A C 1
ATOM 698 O O . ARG A 1 83 ? -4.241 -22.023 11.704 1.00 65.44 83 ARG A O 1
ATOM 705 N N . ARG A 1 84 ? -2.369 -20.788 11.844 1.00 66.12 84 ARG A N 1
ATOM 706 C CA . ARG A 1 84 ? -1.781 -21.504 12.991 1.00 66.12 84 ARG A CA 1
ATOM 707 C C . ARG A 1 84 ? -2.457 -21.110 14.308 1.00 66.12 84 ARG A C 1
ATOM 709 O O . ARG A 1 84 ? -2.532 -21.927 15.215 1.00 66.12 84 ARG A O 1
ATOM 716 N N . GLY A 1 85 ? -2.979 -19.891 14.378 1.00 53.03 85 GLY A N 1
ATOM 717 C CA . GLY A 1 85 ? -3.733 -19.294 15.474 1.00 53.03 85 GLY A CA 1
ATOM 718 C C . GLY A 1 85 ? -5.240 -19.528 15.385 1.00 53.03 85 GLY A C 1
ATOM 719 O O . GLY A 1 85 ? -5.990 -18.868 16.096 1.00 53.03 85 GLY A O 1
ATOM 720 N N . GLY A 1 86 ? -5.702 -20.503 14.593 1.00 47.31 86 GLY A N 1
ATOM 721 C CA . GLY A 1 86 ? -7.105 -20.941 14.563 1.00 47.31 86 GLY A CA 1
ATOM 722 C C . GLY A 1 86 ? -7.660 -21.420 15.917 1.00 47.31 86 GLY A C 1
ATOM 723 O O . GLY A 1 86 ? -8.860 -21.661 16.029 1.00 47.31 86 GLY A O 1
ATOM 724 N N . GLU A 1 87 ? -6.821 -21.494 16.958 1.00 47.59 87 GLU A N 1
ATOM 725 C CA . GLU A 1 87 ? -7.207 -21.706 18.361 1.00 47.59 87 GLU A CA 1
ATOM 726 C C . GLU A 1 87 ? -6.713 -20.595 19.329 1.00 47.59 87 GLU A C 1
ATOM 728 O O . GLU A 1 87 ? -6.872 -20.726 20.542 1.00 47.59 87 GLU A O 1
ATOM 733 N N . GLY A 1 88 ? -6.163 -19.475 18.837 1.00 47.03 88 GLY A N 1
ATOM 734 C CA . GLY A 1 88 ? -5.494 -18.444 19.645 1.00 47.03 88 GLY A CA 1
ATOM 735 C C . GLY A 1 88 ? -5.942 -16.997 19.377 1.00 47.03 88 GLY A C 1
ATOM 736 O O . GLY A 1 88 ? -5.773 -16.460 18.291 1.00 47.03 88 GLY A O 1
ATOM 737 N N . GLU A 1 89 ? -6.481 -16.369 20.425 1.00 48.22 89 GLU A N 1
ATOM 738 C CA . GLU A 1 89 ? -6.575 -14.923 20.733 1.00 48.22 89 GLU A CA 1
ATOM 739 C C . GLU A 1 89 ? -7.332 -13.946 19.797 1.00 48.22 89 GLU A C 1
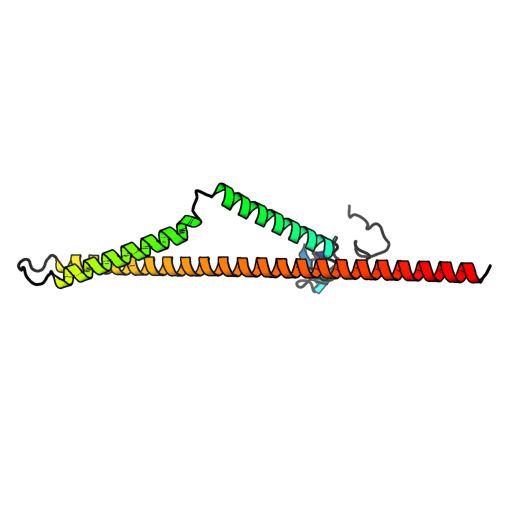ATOM 741 O O . GLU A 1 89 ? -8.101 -13.136 20.322 1.00 48.22 89 GLU A O 1
ATOM 746 N N . GLY A 1 90 ? -7.269 -14.041 18.463 1.00 42.00 90 GLY A N 1
ATOM 747 C CA . GLY A 1 90 ? -7.913 -13.063 17.554 1.00 42.00 90 GLY A CA 1
ATOM 748 C C . GLY A 1 90 ? -9.449 -13.141 17.524 1.00 42.00 90 GLY A C 1
ATOM 749 O O . GLY A 1 90 ? -10.157 -12.163 17.755 1.00 42.00 90 GLY A O 1
ATOM 750 N N . GLY A 1 91 ? -10.005 -14.352 17.406 1.00 45.62 91 GLY A N 1
ATOM 751 C CA . GLY A 1 91 ? -11.446 -14.594 17.606 1.00 45.62 91 GLY A CA 1
ATOM 752 C C . GLY A 1 91 ? -11.895 -14.466 19.073 1.00 45.62 91 GLY A C 1
ATOM 753 O O . GLY A 1 91 ? -13.088 -14.572 19.382 1.00 45.62 91 GLY A O 1
ATOM 754 N N . GLY A 1 92 ? -10.933 -14.276 19.981 1.00 49.84 92 GLY A N 1
ATOM 755 C CA . GLY A 1 92 ? -11.110 -14.129 21.416 1.00 49.84 92 GLY A CA 1
ATOM 756 C C . GLY A 1 92 ? -11.506 -12.716 21.821 1.00 49.84 92 GLY A C 1
ATOM 757 O O . GLY A 1 92 ? -12.417 -12.608 22.635 1.00 49.84 92 GLY A O 1
ATOM 758 N N . LYS A 1 93 ? -10.911 -11.660 21.241 1.00 54.00 93 LYS A N 1
ATOM 759 C CA . LYS A 1 93 ? -11.188 -10.253 21.608 1.00 54.00 93 LYS A CA 1
ATOM 760 C C . LYS A 1 93 ? -12.675 -9.898 21.446 1.00 54.00 93 LYS A C 1
ATOM 762 O O . LYS A 1 93 ? -13.367 -9.722 22.451 1.00 54.00 93 LYS A O 1
ATOM 767 N N . LYS A 1 94 ? -13.235 -10.000 20.230 1.00 55.88 94 LYS A N 1
ATOM 768 C CA . LYS A 1 94 ? -14.673 -9.751 19.954 1.00 55.88 94 LYS A CA 1
ATOM 769 C C . LYS A 1 94 ? -15.615 -10.624 20.814 1.00 55.88 94 LYS A C 1
ATOM 771 O O . LYS A 1 94 ? -16.642 -10.154 21.320 1.00 55.88 94 LYS A O 1
ATOM 776 N N . LYS A 1 95 ? -15.275 -11.903 21.060 1.00 59.25 95 LYS A N 1
ATOM 777 C CA . LYS A 1 95 ? -16.057 -12.809 21.939 1.00 59.25 95 LYS A CA 1
ATOM 778 C C . LYS A 1 95 ? -15.935 -12.452 23.429 1.00 59.25 95 LYS A C 1
ATOM 780 O O . LYS A 1 95 ? -16.922 -12.556 24.164 1.00 59.25 95 LYS A O 1
ATOM 785 N N . ARG A 1 96 ? -14.751 -12.044 23.886 1.00 63.22 96 ARG A N 1
ATOM 786 C CA . ARG A 1 96 ? -14.431 -11.643 25.264 1.00 63.22 96 ARG A CA 1
ATOM 787 C C . ARG A 1 96 ? -15.085 -10.305 25.589 1.00 63.22 96 ARG A C 1
ATOM 789 O O . ARG A 1 96 ? -15.733 -10.224 26.630 1.00 63.22 96 ARG A O 1
ATOM 796 N N . ARG A 1 97 ? -15.062 -9.348 24.658 1.00 67.50 97 ARG A N 1
ATOM 797 C CA . ARG A 1 97 ? -15.803 -8.080 24.707 1.00 67.50 97 ARG A CA 1
ATOM 798 C C . ARG A 1 97 ? -17.312 -8.317 24.820 1.00 67.50 97 ARG A C 1
ATOM 800 O O . ARG A 1 97 ? -17.937 -7.864 25.778 1.00 67.50 97 ARG A O 1
ATOM 807 N N . LYS A 1 98 ? -17.899 -9.169 23.962 1.00 73.25 98 LYS A N 1
ATOM 808 C CA . LYS A 1 98 ? -19.317 -9.589 24.086 1.00 73.25 98 LYS A CA 1
ATOM 809 C C . LYS A 1 98 ? -19.643 -10.232 25.442 1.00 73.25 98 LYS A C 1
ATOM 811 O O . LYS A 1 98 ? -20.686 -9.933 26.026 1.00 73.25 98 LYS A O 1
ATOM 816 N N . ARG A 1 99 ? -18.773 -11.105 25.967 1.00 75.06 99 ARG A N 1
ATOM 817 C CA . ARG A 1 99 ? -18.953 -11.732 27.293 1.00 75.06 99 ARG A CA 1
ATOM 818 C C . ARG A 1 99 ? -18.845 -10.718 28.440 1.00 75.06 99 ARG A C 1
ATOM 820 O O . ARG A 1 99 ? -19.664 -10.791 29.356 1.00 75.06 99 ARG A O 1
ATOM 827 N N . ARG A 1 100 ? -17.890 -9.779 28.385 1.00 74.75 100 ARG A N 1
ATOM 828 C CA . ARG A 1 100 ? -17.725 -8.673 29.351 1.00 74.75 100 ARG A CA 1
ATOM 829 C C . ARG A 1 100 ? -18.977 -7.781 29.372 1.00 74.75 100 ARG A C 1
ATOM 831 O O . ARG A 1 100 ? -19.578 -7.625 30.435 1.00 74.75 100 ARG A O 1
ATOM 838 N N . LYS A 1 101 ? -19.462 -7.338 28.201 1.00 78.56 101 LYS A N 1
ATOM 839 C CA . LYS A 1 101 ? -20.711 -6.557 28.048 1.00 78.56 101 LYS A CA 1
ATOM 840 C C . LYS A 1 101 ? -21.924 -7.261 28.660 1.00 78.56 101 LYS A C 1
ATOM 842 O O . LYS A 1 101 ? -22.699 -6.651 29.396 1.00 78.56 101 LYS A O 1
ATOM 847 N N . ARG A 1 102 ? -22.080 -8.564 28.396 1.00 80.56 102 ARG A N 1
ATOM 848 C CA . ARG A 1 102 ? -23.197 -9.360 28.930 1.00 80.56 102 ARG A CA 1
ATOM 849 C C . ARG A 1 102 ? -23.155 -9.476 30.457 1.00 80.56 102 ARG A C 1
ATOM 851 O O . ARG A 1 102 ? -24.175 -9.222 31.090 1.00 80.56 102 ARG A O 1
ATOM 858 N N . ARG A 1 103 ? -21.988 -9.776 31.043 1.00 78.50 103 ARG A N 1
ATOM 859 C CA . ARG A 1 103 ? -21.815 -9.830 32.509 1.00 78.50 103 ARG A CA 1
ATOM 860 C C . ARG A 1 103 ? -22.138 -8.495 33.174 1.00 78.50 103 ARG A C 1
ATOM 862 O O . ARG A 1 103 ? -22.820 -8.477 34.189 1.00 78.50 103 ARG A O 1
ATOM 869 N N . ARG A 1 104 ? -21.711 -7.377 32.577 1.00 74.69 104 ARG A N 1
ATOM 870 C CA . ARG A 1 104 ? -22.004 -6.029 33.090 1.00 74.69 104 ARG A CA 1
ATOM 871 C C . ARG A 1 104 ? -23.506 -5.744 33.115 1.00 74.69 104 ARG A C 1
ATOM 873 O O . ARG A 1 104 ? -24.022 -5.248 34.114 1.00 74.69 104 ARG A O 1
ATOM 880 N N . LYS A 1 105 ? -24.208 -6.108 32.038 1.00 82.56 105 LYS A N 1
ATOM 881 C CA . LYS A 1 105 ? -25.666 -5.968 31.942 1.00 82.56 105 LYS A CA 1
ATOM 882 C C . LYS A 1 105 ? -26.390 -6.825 32.986 1.00 82.56 105 LYS A C 1
ATOM 884 O O . LYS A 1 105 ? -27.328 -6.336 33.606 1.00 82.56 105 LYS A O 1
ATOM 889 N N . GLU A 1 106 ? -25.931 -8.058 33.208 1.00 83.56 106 GLU A N 1
ATOM 890 C CA . GLU A 1 106 ? -26.460 -8.967 34.238 1.00 83.56 106 GLU A CA 1
ATOM 891 C C . GLU A 1 106 ? -26.221 -8.426 35.663 1.00 83.56 106 GLU A C 1
ATOM 893 O O . GLU A 1 106 ? -27.155 -8.395 36.461 1.00 83.56 106 GLU A O 1
ATOM 898 N N . GLU A 1 107 ? -25.024 -7.910 35.975 1.00 79.62 107 GLU A N 1
ATOM 899 C CA . GLU A 1 107 ? -24.728 -7.289 37.279 1.00 79.62 107 GLU A CA 1
ATOM 900 C C . GLU A 1 107 ? -25.563 -6.022 37.537 1.00 79.62 107 GLU A C 1
ATOM 902 O O . GLU A 1 107 ? -25.988 -5.767 38.667 1.00 79.62 107 GLU A O 1
ATOM 907 N N . GLU A 1 108 ? -25.806 -5.207 36.507 1.00 79.75 108 GLU A N 1
ATOM 908 C CA . GLU A 1 108 ? -26.626 -3.999 36.626 1.00 79.75 108 GLU A CA 1
ATOM 909 C C . GLU A 1 108 ? -28.115 -4.330 36.811 1.00 79.75 108 GLU A C 1
ATOM 911 O O . GLU A 1 108 ? -28.787 -3.702 37.633 1.00 79.75 108 GLU A O 1
ATOM 916 N N . GLU A 1 109 ? -28.626 -5.336 36.094 1.00 84.69 109 GLU A N 1
ATOM 917 C CA . GLU A 1 109 ? -29.959 -5.919 36.299 1.00 84.69 109 GLU A CA 1
ATOM 918 C C . GLU A 1 109 ? -30.115 -6.472 37.721 1.00 84.69 109 GLU A C 1
ATOM 920 O O . GLU A 1 109 ? -31.096 -6.162 38.399 1.00 84.69 109 GLU A O 1
ATOM 925 N N . GLU A 1 110 ? -29.129 -7.225 38.217 1.00 82.12 110 GLU A N 1
ATOM 926 C CA . GLU A 1 110 ? -29.138 -7.775 39.574 1.00 82.12 110 GLU A CA 1
ATOM 927 C C . GLU A 1 110 ? -29.113 -6.657 40.632 1.00 82.12 110 GLU A C 1
ATOM 929 O O . GLU A 1 110 ? -29.849 -6.710 41.621 1.00 82.12 110 GLU A O 1
ATOM 934 N N . GLU A 1 111 ? -28.319 -5.600 40.422 1.00 78.88 111 GLU A N 1
ATOM 935 C CA . GLU A 1 111 ? -28.294 -4.430 41.305 1.00 78.88 111 GLU A CA 1
ATOM 936 C C . GLU A 1 111 ? -29.633 -3.672 41.279 1.00 78.88 111 GLU A C 1
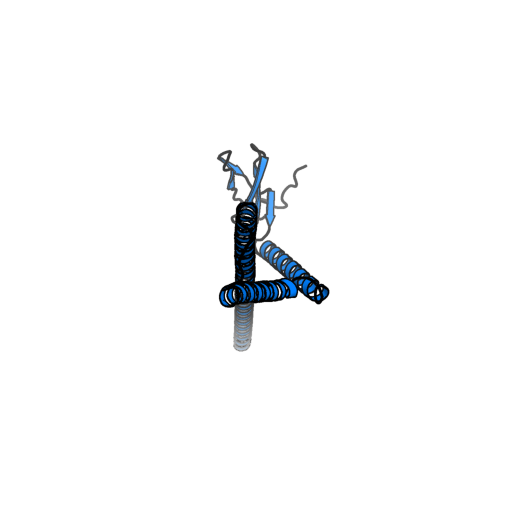ATOM 938 O O . GLU A 1 111 ? -30.138 -3.281 42.336 1.00 78.88 111 GLU A O 1
ATOM 943 N N . LYS A 1 112 ? -30.249 -3.499 40.099 1.00 83.62 112 LYS A N 1
ATOM 944 C CA . LYS A 1 112 ? -31.592 -2.911 39.951 1.00 83.62 112 LYS A CA 1
ATOM 945 C C . LYS A 1 112 ? -32.653 -3.765 40.648 1.00 83.62 112 LYS A C 1
ATOM 947 O O . LYS A 1 112 ? -33.493 -3.212 41.358 1.00 83.62 112 LYS A O 1
ATOM 952 N N . LYS A 1 113 ? -32.589 -5.094 40.518 1.00 85.31 113 LYS A N 1
ATOM 953 C CA . LYS A 1 113 ? -33.500 -6.041 41.179 1.00 85.31 113 LYS A CA 1
ATOM 954 C C . LYS A 1 113 ? -33.373 -5.965 42.701 1.00 85.31 113 LYS A C 1
ATOM 956 O O . LYS A 1 113 ? -34.384 -5.786 43.369 1.00 85.31 113 LYS A O 1
ATOM 961 N N . LYS A 1 114 ? -32.146 -5.954 43.239 1.00 78.50 114 LYS A N 1
ATOM 962 C CA . LYS A 1 114 ? -31.877 -5.773 44.681 1.00 78.50 114 LYS A CA 1
ATOM 963 C C . LYS A 1 114 ? -32.411 -4.449 45.230 1.00 78.50 114 LYS A C 1
ATOM 965 O O . LYS A 1 114 ? -32.855 -4.403 46.370 1.00 78.50 114 LYS A O 1
ATOM 970 N N . ARG A 1 115 ? -32.391 -3.368 44.440 1.00 74.88 115 ARG A N 1
ATOM 971 C CA . ARG A 1 115 ? -32.994 -2.080 44.837 1.00 74.88 115 ARG A CA 1
ATOM 972 C C . ARG A 1 115 ? -34.521 -2.125 44.871 1.00 74.88 115 ARG A C 1
ATOM 974 O O . ARG A 1 115 ? -35.105 -1.444 45.702 1.00 74.88 115 ARG A O 1
ATOM 981 N N . ARG A 1 116 ? -35.153 -2.906 43.988 1.00 78.12 116 ARG A N 1
ATOM 982 C CA . ARG A 1 116 ? -36.614 -3.092 43.959 1.00 78.12 116 ARG A CA 1
ATOM 983 C C . ARG A 1 116 ? -37.112 -3.982 45.099 1.00 78.12 116 ARG A C 1
ATOM 985 O O . ARG A 1 116 ? -38.187 -3.727 45.619 1.00 78.12 116 ARG A O 1
ATOM 992 N N . THR A 1 117 ? -36.342 -5.001 45.484 1.00 76.06 117 THR A N 1
ATOM 993 C CA . THR A 1 117 ? -36.716 -5.950 46.550 1.00 76.06 117 THR A CA 1
ATOM 994 C C . THR A 1 117 ? -36.210 -5.545 47.938 1.00 76.06 117 THR A C 1
ATOM 996 O O . THR A 1 117 ? -36.679 -6.078 48.930 1.00 76.06 117 THR A O 1
ATOM 999 N N . GLY A 1 118 ? -35.251 -4.618 48.029 1.00 55.97 118 GLY A N 1
ATOM 1000 C CA . GLY A 1 118 ? -34.622 -4.164 49.277 1.00 55.97 118 GLY A CA 1
ATOM 1001 C C . GLY A 1 118 ? -35.354 -3.023 49.988 1.00 55.97 118 GLY A C 1
ATOM 1002 O O . GLY A 1 118 ? -34.701 -2.112 50.500 1.00 55.97 118 GLY A O 1
ATOM 1003 N N . GLY A 1 119 ? -36.686 -3.049 49.981 1.00 48.94 119 GLY A N 1
ATOM 1004 C CA . GLY A 1 119 ? -37.525 -2.213 50.833 1.00 48.94 119 GLY A CA 1
ATOM 1005 C C . GLY A 1 119 ? -37.977 -3.015 52.049 1.00 48.94 119 GLY A C 1
ATOM 1006 O O . GLY A 1 119 ? -38.922 -3.782 51.939 1.00 48.94 119 GLY A O 1
ATOM 1007 N N . GLY A 1 120 ? -37.307 -2.812 53.185 1.00 49.69 120 GLY A N 1
ATOM 1008 C CA . GLY A 1 120 ? -37.752 -3.291 54.496 1.00 49.69 120 GLY A CA 1
ATOM 1009 C C . GLY A 1 120 ? -37.002 -4.515 55.007 1.00 49.69 120 GLY A C 1
ATOM 1010 O O . GLY A 1 120 ? -37.371 -5.631 54.693 1.00 49.69 120 GLY A O 1
ATOM 1011 N N . GLU A 1 121 ? -35.960 -4.284 55.805 1.00 43.09 121 GLU A N 1
ATOM 1012 C CA . GLU A 1 121 ? -35.765 -4.929 57.113 1.00 43.09 121 GLU A CA 1
ATOM 1013 C C . GLU A 1 121 ? -34.612 -4.207 57.828 1.00 43.09 121 GLU A C 1
ATOM 1015 O O . GLU A 1 121 ? -33.537 -3.979 57.266 1.00 43.09 121 GLU A O 1
ATOM 1020 N N . GLY A 1 122 ? -34.931 -3.673 59.008 1.00 48.88 122 GLY A N 1
ATOM 1021 C CA . GLY A 1 122 ? -34.150 -2.673 59.730 1.00 48.88 122 GLY A CA 1
ATOM 1022 C C . GLY A 1 122 ? -33.037 -3.215 60.630 1.00 48.88 122 GLY A C 1
ATOM 1023 O O . GLY A 1 122 ? -32.797 -4.413 60.712 1.00 48.88 122 GLY A O 1
ATOM 1024 N N . GLY A 1 123 ? -32.402 -2.274 61.339 1.00 46.59 123 GLY A N 1
ATOM 1025 C CA . GLY A 1 123 ? -31.608 -2.516 62.550 1.00 46.59 123 GLY A CA 1
ATOM 1026 C C . GLY A 1 123 ? -30.113 -2.770 62.330 1.00 46.59 123 GLY A C 1
ATOM 1027 O O . GLY A 1 123 ? -29.718 -3.864 61.947 1.00 46.59 123 GLY A O 1
ATOM 1028 N N . GLY A 1 124 ? -29.266 -1.773 62.622 1.00 44.66 124 GLY A N 1
ATOM 1029 C CA . GLY A 1 124 ? -27.802 -1.922 62.691 1.00 44.66 124 GLY A CA 1
ATOM 1030 C C . GLY A 1 124 ? -27.058 -0.691 62.171 1.00 44.66 124 GLY A C 1
ATOM 1031 O O . GLY A 1 124 ? -26.521 -0.704 61.060 1.00 44.66 124 GLY A O 1
ATOM 1032 N N . GLU A 1 125 ? -27.104 0.405 62.929 1.00 56.41 125 GLU A N 1
ATOM 1033 C CA . GLU A 1 125 ? -26.634 1.727 62.514 1.00 56.41 125 GLU A CA 1
ATOM 1034 C C . GLU A 1 125 ? -25.168 2.022 62.884 1.00 56.41 125 GLU A C 1
ATOM 1036 O O . GLU A 1 125 ? -24.598 1.490 63.826 1.00 56.41 125 GLU A O 1
ATOM 1041 N N . GLU A 1 126 ? -24.592 2.909 62.070 1.00 53.38 126 GLU A N 1
ATOM 1042 C CA . GLU A 1 126 ? -23.320 3.632 62.198 1.00 53.38 126 GLU A CA 1
ATOM 1043 C C . GLU A 1 126 ? -22.000 3.015 61.689 1.00 53.38 126 GLU A C 1
ATOM 1045 O O . GLU A 1 126 ? -21.480 3.535 60.691 1.00 53.38 126 GLU A O 1
ATOM 1050 N N . GLU A 1 127 ? -21.466 1.911 62.223 1.00 49.78 127 GLU A N 1
ATOM 1051 C CA . GLU A 1 127 ? -20.105 1.452 61.835 1.00 49.78 127 GLU A CA 1
ATOM 1052 C C . GLU A 1 127 ? -19.976 0.981 60.363 1.00 49.78 127 GLU A C 1
ATOM 1054 O O . GLU A 1 127 ? -18.909 1.052 59.749 1.00 49.78 127 GLU A O 1
ATOM 1059 N N . GLY A 1 128 ? -21.081 0.603 59.711 1.00 55.50 128 GLY A N 1
ATOM 1060 C CA . GLY A 1 128 ? -21.082 0.102 58.327 1.00 55.50 128 GLY A CA 1
ATOM 1061 C C . GLY A 1 128 ? -21.150 1.161 57.211 1.00 55.50 128 GLY A C 1
ATOM 1062 O O . GLY A 1 128 ? -20.997 0.827 56.025 1.00 55.50 128 GLY A O 1
ATOM 1063 N N . ARG A 1 129 ? -21.402 2.446 57.520 1.00 59.59 129 ARG A N 1
ATOM 1064 C CA . ARG A 1 129 ? -21.625 3.487 56.483 1.00 59.59 129 ARG A CA 1
ATOM 1065 C C . ARG A 1 129 ? -20.343 3.843 55.721 1.00 59.59 129 ARG A C 1
ATOM 1067 O O . ARG A 1 129 ? -20.380 4.029 54.498 1.00 59.59 129 ARG A O 1
ATOM 1074 N N . GLY A 1 130 ? -19.205 3.886 56.415 1.00 68.75 130 GLY A N 1
ATOM 1075 C CA . GLY A 1 130 ? -17.898 4.180 55.819 1.00 68.75 130 GLY A CA 1
ATOM 1076 C C . GLY A 1 130 ? -17.453 3.110 54.818 1.00 68.75 130 GLY A C 1
ATOM 1077 O O . GLY A 1 130 ? -17.008 3.427 53.709 1.00 68.75 130 GLY A O 1
ATOM 1078 N N . GLU A 1 131 ? -17.644 1.838 55.161 1.00 68.69 131 GLU A N 1
ATOM 1079 C CA . GLU A 1 131 ? -17.221 0.710 54.333 1.00 68.69 131 GLU A CA 1
ATOM 1080 C C . GLU A 1 131 ? -18.088 0.545 53.076 1.00 68.69 131 GLU A C 1
ATOM 1082 O O . GLU A 1 131 ? -17.562 0.381 51.969 1.00 68.69 131 GLU A O 1
ATOM 1087 N N . ARG A 1 132 ? -19.412 0.740 53.191 1.00 65.88 132 ARG A N 1
ATOM 1088 C CA . ARG A 1 132 ? -20.323 0.782 52.029 1.00 65.88 132 ARG A CA 1
ATOM 1089 C C . ARG A 1 132 ? -19.948 1.902 51.049 1.00 65.88 132 ARG A C 1
ATOM 1091 O O . ARG A 1 132 ? -19.966 1.686 49.832 1.00 65.88 132 ARG A O 1
ATOM 1098 N N . ARG A 1 133 ? -19.551 3.083 51.546 1.00 71.62 133 ARG A N 1
ATOM 1099 C CA . ARG A 1 133 ? -19.103 4.215 50.708 1.00 71.62 133 ARG A CA 1
ATOM 1100 C C . ARG A 1 133 ? -17.762 3.924 50.021 1.00 71.62 133 ARG A C 1
ATOM 1102 O O . ARG A 1 133 ? -17.628 4.197 48.825 1.00 71.62 133 ARG A O 1
ATOM 1109 N N . LYS A 1 134 ? -16.802 3.311 50.729 1.00 74.56 134 LYS A N 1
ATOM 1110 C CA . LYS A 1 134 ? -15.516 2.854 50.162 1.00 74.56 134 LYS A CA 1
ATOM 1111 C C . LYS A 1 134 ? -15.725 1.786 49.075 1.00 74.56 134 LYS A C 1
ATOM 1113 O O . LYS A 1 134 ? -15.161 1.913 47.988 1.00 74.56 134 LYS A O 1
ATOM 1118 N N . LYS A 1 135 ? -16.603 0.801 49.303 1.00 71.31 135 LYS A N 1
ATOM 1119 C CA . LYS A 1 135 ? -16.948 -0.255 48.328 1.00 71.31 135 LYS A CA 1
ATOM 1120 C C . LYS A 1 135 ? -17.609 0.313 47.065 1.00 71.31 135 LYS A C 1
ATOM 1122 O O . LYS A 1 135 ? -17.231 -0.071 45.960 1.00 71.31 135 LYS A O 1
ATOM 1127 N N . ARG A 1 136 ? -18.519 1.292 47.199 1.00 71.88 136 ARG A N 1
ATOM 1128 C CA . ARG A 1 136 ? -19.118 2.013 46.053 1.00 71.88 136 ARG A CA 1
ATOM 1129 C C . ARG A 1 136 ? -18.083 2.798 45.239 1.00 71.88 136 ARG A C 1
ATOM 1131 O O . ARG A 1 136 ? -18.115 2.734 44.014 1.00 71.88 136 ARG A O 1
ATOM 1138 N N . ARG A 1 137 ? -17.148 3.502 45.893 1.00 71.69 137 ARG A N 1
ATOM 1139 C CA . ARG A 1 137 ? -16.066 4.232 45.200 1.00 71.69 137 ARG A CA 1
ATOM 1140 C C . ARG A 1 137 ? -15.137 3.295 44.423 1.00 71.69 137 ARG A C 1
ATOM 1142 O O . ARG A 1 137 ? -14.837 3.588 43.271 1.00 71.69 137 ARG A O 1
ATOM 1149 N N . ARG A 1 138 ? -14.737 2.158 45.010 1.00 74.00 138 ARG A N 1
ATOM 1150 C CA . ARG A 1 138 ? -13.912 1.142 44.325 1.00 74.00 138 ARG A CA 1
ATOM 1151 C C . ARG A 1 138 ? -14.609 0.579 43.082 1.00 74.00 138 ARG A C 1
ATOM 1153 O O . ARG A 1 138 ? -13.986 0.503 42.033 1.00 74.00 138 ARG A O 1
ATOM 1160 N N . ARG A 1 139 ? -15.910 0.270 43.173 1.00 72.12 139 ARG A N 1
ATOM 1161 C CA . ARG A 1 139 ? -16.707 -0.191 42.020 1.00 72.12 139 ARG A CA 1
ATOM 1162 C C . ARG A 1 139 ? -16.798 0.851 40.904 1.00 72.12 139 ARG A C 1
ATOM 1164 O O . ARG A 1 139 ? -16.657 0.484 39.749 1.00 72.12 139 ARG A O 1
ATOM 1171 N N . ARG A 1 140 ? -16.999 2.134 41.234 1.00 72.94 140 ARG A N 1
ATOM 1172 C CA . ARG A 1 140 ? -17.022 3.214 40.228 1.00 72.94 140 ARG A CA 1
ATOM 1173 C C . ARG A 1 140 ? -15.679 3.381 39.519 1.00 72.94 140 ARG A C 1
ATOM 1175 O O . ARG A 1 140 ? -15.673 3.485 38.307 1.00 72.94 140 ARG A O 1
ATOM 1182 N N . ARG A 1 141 ? -14.563 3.362 40.258 1.00 74.06 141 ARG A N 1
ATOM 1183 C CA . ARG A 1 141 ? -13.218 3.437 39.656 1.00 74.06 141 ARG A CA 1
ATOM 1184 C C . ARG A 1 141 ? -12.946 2.266 38.719 1.00 74.06 141 ARG A C 1
ATOM 1186 O O . ARG A 1 141 ? -12.487 2.487 37.613 1.00 74.06 141 ARG A O 1
ATOM 1193 N N . ARG A 1 142 ? -13.295 1.049 39.145 1.00 72.31 142 ARG A N 1
ATOM 1194 C CA . ARG A 1 142 ? -13.162 -0.145 38.308 1.00 7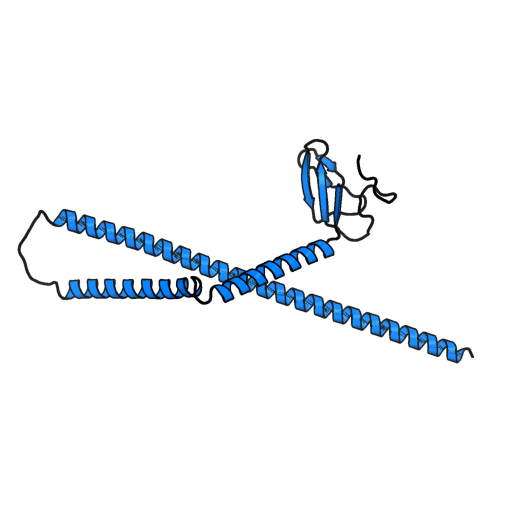2.31 142 ARG A CA 1
ATOM 1195 C C . ARG A 1 142 ? -14.020 -0.061 37.041 1.00 72.31 142 ARG A C 1
ATOM 1197 O O . ARG A 1 142 ? -13.524 -0.385 35.980 1.00 72.31 142 ARG A O 1
ATOM 1204 N N . ARG A 1 143 ? -15.263 0.429 37.141 1.00 70.81 143 ARG A N 1
ATOM 1205 C CA . ARG A 1 143 ? -16.115 0.659 35.962 1.00 70.81 143 ARG A CA 1
ATOM 1206 C C . ARG A 1 143 ? -15.542 1.700 35.004 1.00 70.81 143 ARG A C 1
ATOM 1208 O O . ARG A 1 143 ? -15.712 1.513 33.815 1.00 70.81 143 ARG A O 1
ATOM 1215 N N . GLY A 1 144 ? -14.902 2.753 35.519 1.00 77.50 144 GLY A N 1
ATOM 1216 C CA . GLY A 1 144 ? -14.224 3.747 34.684 1.00 77.50 144 GLY A CA 1
ATOM 1217 C C . GLY A 1 144 ? -13.024 3.153 33.946 1.00 77.50 144 GLY A C 1
ATOM 1218 O O . GLY A 1 144 ? -12.922 3.322 32.746 1.00 77.50 144 GLY A O 1
ATOM 1219 N N . GLN A 1 145 ? -12.185 2.372 34.637 1.00 71.38 145 GLN A N 1
ATOM 1220 C CA . GLN A 1 145 ? -11.066 1.661 33.999 1.00 71.38 145 GLN A CA 1
ATOM 1221 C C . GLN A 1 145 ? -11.532 0.635 32.959 1.00 71.38 145 GLN A C 1
ATOM 1223 O O . GLN A 1 145 ? -10.907 0.488 31.922 1.00 71.38 145 GLN A O 1
ATOM 1228 N N . GLU A 1 146 ? -12.629 -0.075 33.230 1.00 72.25 146 GLU A N 1
ATOM 1229 C CA . GLU A 1 146 ? -13.209 -1.030 32.278 1.00 72.25 146 GLU A CA 1
ATOM 1230 C C . GLU A 1 146 ? -13.873 -0.335 31.073 1.00 72.25 146 GLU A C 1
ATOM 1232 O O . GLU A 1 146 ? -13.970 -0.954 30.023 1.00 72.25 146 GLU A O 1
ATOM 1237 N N . GLU A 1 147 ? -14.358 0.906 31.216 1.00 73.94 147 GLU A N 1
ATOM 1238 C CA . GLU A 1 147 ? -14.861 1.719 30.094 1.00 73.94 147 GLU A CA 1
ATOM 1239 C C . GLU A 1 147 ? -13.713 2.235 29.226 1.00 73.94 147 GLU A C 1
ATOM 1241 O O . GLU A 1 147 ? -13.798 2.123 28.011 1.00 73.94 147 GLU A O 1
ATOM 1246 N N . GLU A 1 148 ? -12.636 2.712 29.849 1.00 74.00 148 GLU A N 1
ATOM 1247 C CA . GLU A 1 148 ? -11.416 3.162 29.167 1.00 74.00 148 GLU A CA 1
ATOM 1248 C C . GLU A 1 148 ? -10.754 2.014 28.381 1.00 74.00 148 GLU A C 1
ATOM 1250 O O . GLU A 1 148 ? -10.481 2.170 27.198 1.00 74.00 148 GLU A O 1
ATOM 1255 N N . GLU A 1 149 ? -10.616 0.820 28.982 1.00 71.94 149 GLU A N 1
ATOM 1256 C CA . GLU A 1 149 ? -10.115 -0.387 28.288 1.00 71.94 149 GLU A CA 1
ATOM 1257 C C . GLU A 1 149 ? -11.032 -0.795 27.116 1.00 71.94 149 GLU A C 1
ATOM 1259 O O . GLU A 1 149 ? -10.570 -1.346 26.124 1.00 71.94 149 GLU A O 1
ATOM 1264 N N . GLU A 1 150 ? -12.346 -0.552 27.211 1.00 73.19 150 GLU A N 1
ATOM 1265 C CA . GLU A 1 150 ? -13.291 -0.889 26.138 1.00 73.19 150 GLU A CA 1
ATOM 1266 C C . GLU A 1 150 ? -13.252 0.109 24.973 1.00 73.19 150 GLU A C 1
ATOM 1268 O O . GLU A 1 150 ? -13.499 -0.293 23.835 1.00 73.19 150 GLU A O 1
ATOM 1273 N N . GLU A 1 151 ? -12.990 1.383 25.265 1.00 73.50 151 GLU A N 1
ATOM 1274 C CA . GLU A 1 151 ? -12.809 2.447 24.274 1.00 73.50 151 GLU A CA 1
ATOM 1275 C C . GLU A 1 151 ? -11.491 2.249 23.516 1.00 73.50 151 GLU A C 1
ATOM 1277 O O . GLU A 1 151 ? -11.504 2.246 22.289 1.00 73.50 151 GLU A O 1
ATOM 1282 N N . GLU A 1 152 ? -10.401 1.936 24.225 1.00 71.62 152 GLU A N 1
ATOM 1283 C CA . GLU A 1 152 ? -9.103 1.589 23.627 1.00 71.62 152 GLU A CA 1
ATOM 1284 C C . GLU A 1 152 ? -9.204 0.328 22.745 1.00 71.62 152 GLU A C 1
ATOM 1286 O O . GLU A 1 152 ? -8.743 0.332 21.607 1.00 71.62 152 GLU A O 1
ATOM 1291 N N . GLU A 1 153 ? -9.898 -0.729 23.203 1.00 71.81 153 GLU A N 1
ATOM 1292 C CA . GLU A 1 153 ? -10.170 -1.920 22.375 1.00 71.81 153 GLU A CA 1
ATOM 1293 C C . GLU A 1 153 ? -10.992 -1.588 21.107 1.00 71.81 153 GLU A C 1
ATOM 1295 O O . GLU A 1 153 ? -10.846 -2.270 20.095 1.00 71.81 153 GLU A O 1
ATOM 1300 N N . GLU A 1 154 ? -11.895 -0.601 21.151 1.00 72.81 154 GLU A N 1
ATOM 1301 C CA . GLU A 1 154 ? -12.699 -0.192 19.987 1.00 72.81 154 GLU A CA 1
ATOM 1302 C C . GLU A 1 154 ? -11.900 0.653 18.996 1.00 72.81 154 GLU A C 1
ATOM 1304 O O . GLU A 1 154 ? -12.075 0.494 17.788 1.00 72.81 154 GLU A O 1
ATOM 1309 N N . GLU A 1 155 ? -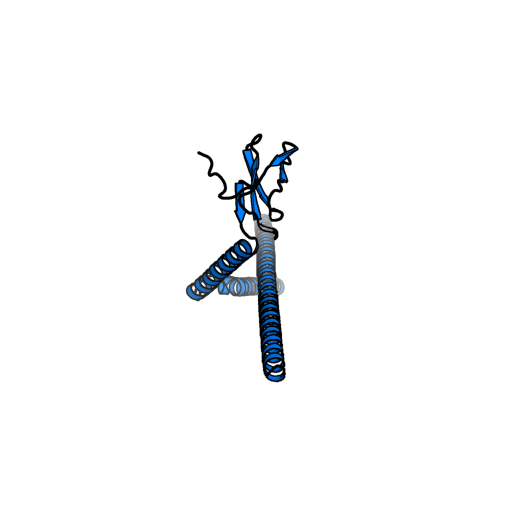11.025 1.519 19.500 1.00 71.75 155 GLU A N 1
ATOM 1310 C CA . GLU A 1 155 ? -10.113 2.316 18.686 1.00 71.75 155 GLU A CA 1
ATOM 1311 C C . GLU A 1 155 ? -9.100 1.414 17.965 1.00 71.75 155 GLU A C 1
ATOM 1313 O O . GLU A 1 155 ? -8.981 1.517 16.746 1.00 71.75 155 GLU A O 1
ATOM 1318 N N . GLU A 1 156 ? -8.496 0.437 18.661 1.00 67.56 156 GLU A N 1
ATOM 1319 C CA . GLU A 1 156 ? -7.633 -0.585 18.040 1.00 67.56 156 GLU A CA 1
ATOM 1320 C C . GLU A 1 156 ? -8.365 -1.364 16.932 1.00 67.56 156 GLU A C 1
ATOM 1322 O O . GLU A 1 156 ? -7.829 -1.551 15.842 1.00 67.56 156 GLU A O 1
ATOM 1327 N N . GLU A 1 157 ? -9.599 -1.826 17.188 1.00 70.44 157 GLU A N 1
ATOM 1328 C CA . GLU A 1 157 ? -10.392 -2.557 16.185 1.00 70.44 157 GLU A CA 1
ATOM 1329 C C . GLU A 1 157 ? -10.689 -1.688 14.950 1.00 70.44 157 GLU A C 1
ATOM 1331 O O . GLU A 1 157 ? -10.703 -2.202 13.832 1.00 70.44 157 GLU A O 1
ATOM 1336 N N . LYS A 1 158 ? -10.919 -0.384 15.142 1.00 74.12 158 LYS A N 1
ATOM 1337 C CA . LYS A 1 158 ? -11.182 0.559 14.051 1.00 74.12 158 LYS A CA 1
ATOM 1338 C C . LYS A 1 158 ? -9.928 0.844 13.227 1.00 74.12 158 LYS A C 1
ATOM 1340 O O . LYS A 1 158 ? -10.025 0.890 12.005 1.00 74.12 158 LYS A O 1
ATOM 1345 N N . GLU A 1 159 ? -8.776 1.012 13.872 1.00 68.69 159 GLU A N 1
ATOM 1346 C CA . GLU A 1 159 ? -7.493 1.179 13.180 1.00 68.69 159 GLU A CA 1
ATOM 1347 C C . GLU A 1 159 ? -7.136 -0.069 12.357 1.00 68.69 159 GLU A C 1
ATOM 1349 O O . GLU A 1 159 ? -6.745 0.057 11.199 1.00 68.69 159 GLU A O 1
ATOM 1354 N N . GLU A 1 160 ? -7.336 -1.276 12.904 1.00 64.94 160 GLU A N 1
ATOM 1355 C CA . GLU A 1 160 ? -7.108 -2.527 12.164 1.00 64.94 160 GLU A CA 1
ATOM 1356 C C . GLU A 1 160 ? -8.023 -2.651 10.929 1.00 64.94 160 GLU A C 1
ATOM 1358 O O . GLU A 1 160 ? -7.564 -3.089 9.872 1.00 64.94 160 GLU A O 1
ATOM 1363 N N . GLU A 1 161 ? -9.302 -2.271 11.043 1.00 66.50 161 GLU A N 1
ATOM 1364 C CA . GLU A 1 161 ? -10.250 -2.285 9.918 1.00 66.50 161 GLU A CA 1
ATOM 1365 C C . GLU A 1 161 ? -9.879 -1.237 8.846 1.00 66.50 161 GLU A C 1
ATOM 1367 O O . GLU A 1 161 ? -9.892 -1.559 7.657 1.00 66.50 161 GLU A O 1
ATOM 1372 N N . GLU A 1 162 ? -9.471 -0.024 9.240 1.00 70.38 162 GLU A N 1
ATOM 1373 C CA . GLU A 1 162 ? -8.998 1.014 8.307 1.00 70.38 162 GLU A CA 1
ATOM 1374 C C . GLU A 1 162 ? -7.716 0.588 7.567 1.00 70.38 162 GLU A C 1
ATOM 1376 O O . GLU A 1 162 ? -7.624 0.754 6.348 1.00 70.38 162 GLU A O 1
ATOM 1381 N N . GLU A 1 163 ? -6.748 -0.021 8.263 1.00 65.88 163 GLU A N 1
ATOM 1382 C CA . GLU A 1 163 ? -5.536 -0.552 7.625 1.00 65.88 163 GLU A CA 1
ATOM 1383 C C . GLU A 1 163 ? -5.862 -1.647 6.597 1.00 65.88 163 GLU A C 1
ATOM 1385 O O . GLU A 1 163 ? -5.256 -1.692 5.522 1.00 65.88 163 GLU A O 1
ATOM 1390 N N . GLU A 1 164 ? -6.816 -2.536 6.896 1.00 66.56 164 GLU A N 1
ATOM 1391 C CA . GLU A 1 164 ? -7.243 -3.587 5.966 1.00 66.56 164 GLU A CA 1
ATOM 1392 C C . GLU A 1 164 ? -7.910 -3.013 4.708 1.00 66.56 164 GLU A C 1
ATOM 1394 O O . GLU A 1 164 ? -7.584 -3.451 3.600 1.00 66.56 164 GLU A O 1
ATOM 1399 N N . GLU A 1 165 ? -8.771 -2.002 4.848 1.00 70.62 165 GLU A N 1
ATOM 1400 C CA . GLU A 1 165 ? -9.386 -1.315 3.706 1.00 70.62 165 GLU A CA 1
ATOM 1401 C C . GLU A 1 165 ? -8.338 -0.618 2.820 1.00 70.62 165 GLU A C 1
ATOM 1403 O O . GLU A 1 165 ? -8.370 -0.756 1.591 1.00 70.62 165 GLU A O 1
ATOM 1408 N N . GLU A 1 166 ? -7.359 0.074 3.416 1.00 69.75 166 GLU A N 1
ATOM 1409 C CA . GLU A 1 166 ? -6.254 0.688 2.668 1.00 69.75 166 GLU A CA 1
ATOM 1410 C C . GLU A 1 166 ? -5.409 -0.364 1.927 1.00 69.75 166 GLU A C 1
ATOM 1412 O O . GLU A 1 166 ? -5.018 -0.171 0.767 1.00 69.75 166 GLU A O 1
ATOM 1417 N N . GLU A 1 167 ? -5.140 -1.507 2.568 1.00 72.06 167 GLU A N 1
ATOM 1418 C CA . GLU A 1 167 ? -4.396 -2.612 1.966 1.00 72.06 167 GLU A CA 1
ATOM 1419 C C . GLU A 1 167 ? -5.107 -3.222 0.748 1.00 72.06 167 GLU A C 1
ATOM 1421 O O . GLU A 1 167 ? -4.423 -3.630 -0.209 1.00 72.06 167 GLU A O 1
ATOM 1426 N N . GLU A 1 168 ? -6.439 -3.317 0.794 1.00 71.81 168 GLU A N 1
ATOM 1427 C CA . GLU A 1 168 ? -7.280 -3.786 -0.309 1.00 71.81 168 GLU A CA 1
ATOM 1428 C C . GLU A 1 168 ? -7.317 -2.771 -1.456 1.00 71.81 168 GLU A C 1
ATOM 1430 O O . GLU A 1 168 ? -7.099 -3.151 -2.613 1.00 71.81 168 GLU A O 1
ATOM 1435 N N . GLU A 1 169 ? -7.488 -1.480 -1.154 1.00 76.75 169 GLU A N 1
ATOM 1436 C CA . GLU A 1 169 ? -7.508 -0.417 -2.162 1.00 76.75 169 GLU A CA 1
ATOM 1437 C C . GLU A 1 169 ? -6.158 -0.312 -2.902 1.00 76.75 169 GLU A C 1
ATOM 1439 O O . GLU A 1 169 ? -6.112 -0.167 -4.131 1.00 76.75 169 GLU A O 1
ATOM 1444 N N . GLU A 1 170 ? -5.033 -0.443 -2.185 1.00 75.31 170 GLU A N 1
ATOM 1445 C CA . GLU A 1 170 ? -3.706 -0.538 -2.805 1.00 75.31 170 GLU A CA 1
ATOM 1446 C C . GLU A 1 170 ? -3.614 -1.742 -3.757 1.00 75.31 170 GLU A C 1
ATOM 1448 O O . GLU A 1 170 ? -3.071 -1.625 -4.862 1.00 75.31 170 GLU A O 1
ATOM 1453 N N . GLU A 1 171 ? -4.146 -2.905 -3.365 1.00 75.38 171 GLU A N 1
ATOM 1454 C CA . GLU A 1 171 ? -4.098 -4.116 -4.187 1.00 75.38 171 GLU A CA 1
ATOM 1455 C C . GLU A 1 171 ? -4.940 -3.980 -5.467 1.00 75.38 171 GLU A C 1
ATOM 1457 O O . GLU A 1 171 ? -4.526 -4.446 -6.537 1.00 75.38 171 GLU A O 1
ATOM 1462 N N . GLU A 1 172 ? -6.097 -3.324 -5.394 1.00 79.56 172 GLU A N 1
ATOM 1463 C CA . GLU A 1 172 ? -6.914 -3.020 -6.570 1.00 79.56 172 GLU A CA 1
ATOM 1464 C C . GLU A 1 172 ? -6.195 -2.078 -7.539 1.00 79.56 172 GLU A C 1
ATOM 1466 O O . GLU A 1 172 ? -6.101 -2.384 -8.736 1.00 79.56 172 GLU A O 1
ATOM 1471 N N . LYS A 1 173 ? -5.592 -0.998 -7.025 1.00 80.25 173 LYS A N 1
ATOM 1472 C CA . LYS A 1 173 ? -4.784 -0.061 -7.824 1.00 80.25 173 LYS A CA 1
ATOM 1473 C C . LYS A 1 173 ? -3.639 -0.787 -8.535 1.00 80.25 173 LYS A C 1
ATOM 1475 O O . LYS A 1 173 ? -3.415 -0.583 -9.731 1.00 80.25 173 LYS A O 1
ATOM 1480 N N . GLU A 1 174 ? -2.943 -1.696 -7.848 1.00 78.50 174 GLU A N 1
ATOM 1481 C CA . GLU A 1 174 ? -1.880 -2.504 -8.460 1.00 78.50 174 GLU A CA 1
ATOM 1482 C C . GLU A 1 174 ? -2.387 -3.399 -9.599 1.00 78.50 174 GLU A C 1
ATOM 1484 O O . GLU A 1 174 ? -1.736 -3.507 -10.648 1.00 78.50 174 GLU A O 1
ATOM 1489 N N . LYS A 1 175 ? -3.540 -4.052 -9.409 1.00 80.62 175 LYS A N 1
ATOM 1490 C CA . LYS A 1 175 ? -4.157 -4.906 -10.435 1.00 80.62 175 LYS A CA 1
ATOM 1491 C C . LYS A 1 175 ? -4.541 -4.089 -11.666 1.00 80.62 175 LYS A C 1
ATOM 1493 O O . LYS A 1 175 ? -4.301 -4.544 -12.791 1.00 80.62 175 LYS A O 1
ATOM 1498 N N . GLU A 1 176 ? -5.090 -2.892 -11.469 1.00 85.75 176 GLU A N 1
ATOM 1499 C CA . GLU A 1 176 ? -5.467 -1.991 -12.557 1.00 85.75 176 GLU A CA 1
ATOM 1500 C C . GLU A 1 176 ? -4.239 -1.523 -13.357 1.00 85.75 176 GLU A C 1
ATOM 1502 O O . GLU A 1 176 ? -4.218 -1.635 -14.591 1.00 85.75 176 GLU A O 1
ATOM 1507 N N . GLU A 1 177 ? -3.168 -1.100 -12.674 1.00 83.75 177 GLU A N 1
ATOM 1508 C CA . GLU A 1 177 ? -1.903 -0.714 -13.312 1.00 83.75 177 GLU A CA 1
ATOM 1509 C C . GLU A 1 177 ? -1.305 -1.862 -14.145 1.00 83.75 177 GLU A C 1
ATOM 1511 O O . GLU A 1 177 ? -0.876 -1.666 -15.294 1.00 83.75 177 GLU A O 1
ATOM 1516 N N . GLU A 1 178 ? -1.298 -3.087 -13.606 1.00 81.31 178 GLU A N 1
ATOM 1517 C CA . GLU A 1 178 ? -0.793 -4.266 -14.312 1.00 81.31 178 GLU A CA 1
ATOM 1518 C C . GLU A 1 178 ? -1.638 -4.575 -15.563 1.00 81.31 178 GLU A C 1
ATOM 1520 O O . GLU A 1 178 ? -1.109 -4.908 -16.638 1.00 81.31 178 GLU A O 1
ATOM 1525 N N . GLU A 1 179 ? -2.963 -4.447 -15.464 1.00 88.44 179 GLU A N 1
ATOM 1526 C CA . GLU A 1 179 ? -3.874 -4.643 -16.588 1.00 88.44 179 GLU A CA 1
ATOM 1527 C C . GLU A 1 179 ? -3.659 -3.582 -17.684 1.00 88.44 179 GLU A C 1
ATOM 1529 O O . GLU A 1 179 ? -3.600 -3.905 -18.884 1.00 88.44 179 GLU A O 1
ATOM 1534 N N . GLU A 1 180 ? -3.459 -2.322 -17.296 1.00 89.06 180 GLU A N 1
ATOM 1535 C CA . GLU A 1 180 ? -3.163 -1.222 -18.208 1.00 89.06 180 GLU A CA 1
ATOM 1536 C C . GLU A 1 180 ? -1.819 -1.435 -18.928 1.00 89.06 180 GLU A C 1
ATOM 1538 O O . GLU A 1 180 ? -1.707 -1.269 -20.156 1.00 89.06 180 GLU A O 1
ATOM 1543 N N . GLU A 1 181 ? -0.797 -1.905 -18.211 1.00 88.94 181 GLU A N 1
ATOM 1544 C CA . GLU A 1 181 ? 0.503 -2.230 -18.790 1.00 88.94 181 GLU A CA 1
ATOM 1545 C C . GLU A 1 181 ? 0.397 -3.398 -19.791 1.00 88.94 181 GLU A C 1
ATOM 1547 O O . GLU A 1 181 ? 0.941 -3.339 -20.910 1.00 88.94 181 GLU A O 1
ATOM 1552 N N . LYS A 1 182 ? -0.385 -4.438 -19.461 1.00 89.31 182 LYS A N 1
ATOM 1553 C CA . LYS A 1 182 ? -0.717 -5.544 -20.377 1.00 89.31 182 LYS A CA 1
ATOM 1554 C C . LYS A 1 182 ? -1.432 -5.024 -21.629 1.00 89.31 182 LYS A C 1
ATOM 1556 O O . LYS A 1 182 ? -1.056 -5.406 -22.751 1.00 89.31 182 LYS A O 1
ATOM 1561 N N . LYS A 1 183 ? -2.405 -4.113 -21.492 1.00 93.88 183 LYS A N 1
ATOM 1562 C CA . LYS A 1 183 ? -3.101 -3.449 -22.615 1.00 93.88 183 LYS A CA 1
ATOM 1563 C C . LYS A 1 183 ? -2.108 -2.664 -23.489 1.00 93.88 183 LYS A C 1
ATOM 1565 O O . LYS A 1 183 ? -2.097 -2.839 -24.718 1.00 93.88 183 LYS A O 1
ATOM 1570 N N . LYS A 1 184 ? -1.202 -1.877 -22.894 1.00 93.38 184 LYS A N 1
ATOM 1571 C CA . LYS A 1 184 ? -0.127 -1.134 -23.590 1.00 93.38 184 LYS A CA 1
ATOM 1572 C C . LYS A 1 184 ? 0.809 -2.077 -24.361 1.00 93.38 184 LYS A C 1
ATOM 1574 O O . LYS A 1 184 ? 1.069 -1.857 -25.554 1.00 93.38 184 LYS A O 1
ATOM 1579 N N . LYS A 1 185 ? 1.263 -3.174 -23.742 1.00 92.00 185 LYS A N 1
ATOM 1580 C CA . LYS A 1 185 ? 2.097 -4.218 -24.374 1.00 92.00 185 LYS A CA 1
ATOM 1581 C C . LYS A 1 185 ? 1.378 -4.867 -25.567 1.00 92.00 185 LYS A C 1
ATOM 1583 O O . LYS A 1 185 ? 1.963 -4.966 -26.655 1.00 92.00 185 LYS A O 1
ATOM 1588 N N . LYS A 1 186 ? 0.095 -5.233 -25.426 1.00 94.00 186 LYS A N 1
ATOM 1589 C CA . LYS A 1 186 ? -0.743 -5.774 -26.519 1.00 94.00 186 LYS A CA 1
ATOM 1590 C C . LYS A 1 186 ? -0.873 -4.777 -27.683 1.00 94.00 186 LYS A C 1
ATOM 1592 O O . LYS A 1 186 ? -0.639 -5.158 -28.837 1.00 94.00 186 LYS A O 1
ATOM 1597 N N . LYS A 1 187 ? -1.150 -3.491 -27.412 1.00 95.81 187 LYS A N 1
ATOM 1598 C CA . LYS A 1 187 ? -1.214 -2.419 -28.432 1.00 95.81 187 LYS A CA 1
ATOM 1599 C C . LYS A 1 187 ? 0.118 -2.269 -29.185 1.00 95.81 187 LYS A C 1
ATOM 1601 O O . LYS A 1 187 ? 0.124 -2.251 -30.421 1.00 95.81 187 LYS A O 1
ATOM 1606 N N . LYS A 1 188 ? 1.259 -2.245 -28.479 1.00 95.12 188 LYS A N 1
ATOM 1607 C CA . LYS A 1 188 ? 2.606 -2.192 -29.089 1.00 95.12 188 LYS A CA 1
ATOM 1608 C C . LYS A 1 188 ? 2.870 -3.401 -30.001 1.00 95.12 188 LYS A C 1
ATOM 1610 O O . LYS A 1 188 ? 3.316 -3.218 -31.138 1.00 95.12 188 LYS A O 1
ATOM 1615 N N . LYS A 1 189 ? 2.537 -4.623 -29.558 1.00 95.31 189 LYS A N 1
ATOM 1616 C CA . LYS A 1 189 ? 2.655 -5.851 -30.374 1.00 95.31 189 LYS A CA 1
ATOM 1617 C C . LYS A 1 189 ? 1.793 -5.775 -31.646 1.00 95.31 189 LYS A C 1
ATOM 1619 O O . LYS A 1 189 ? 2.304 -6.052 -32.734 1.00 95.31 189 LYS A O 1
ATOM 1624 N N . LYS A 1 190 ? 0.532 -5.324 -31.549 1.00 96.81 190 LYS A N 1
ATOM 1625 C CA . LYS A 1 190 ? -0.361 -5.118 -32.713 1.00 96.81 190 LYS A CA 1
ATOM 1626 C C . LYS A 1 190 ? 0.217 -4.099 -33.709 1.00 96.81 190 LYS A C 1
ATOM 1628 O O . LYS A 1 190 ? 0.277 -4.392 -34.904 1.00 96.81 190 LYS A O 1
ATOM 1633 N N . LYS A 1 191 ? 0.721 -2.947 -33.237 1.00 96.75 191 LYS A N 1
ATOM 1634 C CA . LYS A 1 191 ? 1.378 -1.931 -34.090 1.00 96.75 191 LYS A CA 1
ATOM 1635 C C . LYS A 1 191 ? 2.605 -2.500 -34.819 1.00 96.75 191 LYS A C 1
ATOM 1637 O O . LYS A 1 191 ? 2.731 -2.315 -36.029 1.00 96.75 191 LYS A O 1
ATOM 1642 N N . LYS A 1 192 ? 3.471 -3.251 -34.121 1.00 96.25 192 LYS A N 1
ATOM 1643 C CA . LYS A 1 192 ? 4.635 -3.927 -34.731 1.00 96.25 192 LYS A CA 1
ATOM 1644 C C . LYS A 1 192 ? 4.211 -4.926 -35.818 1.00 96.25 192 LYS A C 1
ATOM 1646 O O . LYS A 1 192 ? 4.783 -4.903 -36.907 1.00 96.25 192 LYS A O 1
ATOM 1651 N N . LYS A 1 193 ? 3.181 -5.750 -35.569 1.00 96.75 193 LYS A N 1
ATOM 1652 C CA . LYS A 1 193 ? 2.632 -6.690 -36.569 1.00 96.75 193 LYS A CA 1
ATOM 1653 C C . LYS A 1 193 ? 2.094 -5.960 -37.811 1.00 96.75 193 LYS A C 1
ATOM 1655 O O . LYS A 1 193 ? 2.447 -6.345 -38.923 1.00 96.75 193 LYS A O 1
ATOM 1660 N N . LYS A 1 194 ? 1.321 -4.876 -37.643 1.00 96.88 194 LYS A N 1
ATOM 1661 C CA . LYS A 1 194 ? 0.821 -4.053 -38.766 1.00 96.88 194 LYS A CA 1
ATOM 1662 C C . LYS A 1 194 ? 1.965 -3.455 -39.597 1.00 96.88 194 LYS A C 1
ATOM 1664 O O . LYS A 1 194 ? 1.941 -3.569 -40.819 1.00 96.88 194 LYS A O 1
ATOM 1669 N N . LYS A 1 195 ? 2.999 -2.892 -38.953 1.00 96.19 195 LYS A N 1
ATOM 1670 C CA . LYS A 1 195 ? 4.191 -2.366 -39.650 1.00 96.19 195 LYS A CA 1
ATOM 1671 C C . LYS A 1 195 ? 4.914 -3.455 -40.453 1.00 96.19 195 LYS A C 1
ATOM 1673 O O . LYS A 1 195 ? 5.251 -3.221 -41.608 1.00 96.19 195 LYS A O 1
ATOM 1678 N N . LYS A 1 196 ? 5.101 -4.653 -39.879 1.00 96.12 196 LYS A N 1
ATOM 1679 C CA . LYS A 1 196 ? 5.699 -5.797 -40.592 1.00 96.12 196 LYS A CA 1
ATOM 1680 C C . LYS A 1 196 ? 4.866 -6.216 -41.811 1.00 96.12 196 LYS A C 1
ATOM 1682 O O . LYS A 1 196 ? 5.441 -6.411 -42.875 1.00 96.12 196 LYS A O 1
ATOM 1687 N N . LYS A 1 197 ? 3.533 -6.299 -41.687 1.00 96.44 197 LYS A N 1
ATOM 1688 C CA . LYS A 1 197 ? 2.635 -6.609 -42.818 1.00 96.44 197 LYS A CA 1
ATOM 1689 C C . LYS A 1 197 ? 2.730 -5.561 -43.936 1.00 96.44 197 LYS A C 1
ATOM 1691 O O . LYS A 1 197 ? 2.904 -5.945 -45.085 1.00 96.44 197 LYS A O 1
ATOM 1696 N N . LYS A 1 198 ? 2.706 -4.261 -43.605 1.00 96.00 198 LYS A N 1
ATOM 1697 C CA . LYS A 1 198 ? 2.876 -3.174 -44.592 1.00 96.00 198 LYS A CA 1
ATOM 1698 C C . LYS A 1 198 ? 4.220 -3.259 -45.325 1.00 96.00 198 LYS A C 1
ATOM 1700 O O . LYS A 1 198 ? 4.242 -3.167 -46.544 1.00 96.00 198 LYS A O 1
ATOM 1705 N N . LYS A 1 199 ? 5.322 -3.499 -44.598 1.00 95.00 199 LYS A N 1
ATOM 1706 C CA . LYS A 1 199 ? 6.652 -3.692 -45.207 1.00 95.00 199 LYS A CA 1
ATOM 1707 C C . LYS A 1 199 ? 6.685 -4.887 -46.165 1.00 95.00 199 LYS A C 1
ATOM 1709 O O . LYS A 1 199 ? 7.243 -4.767 -47.246 1.00 95.00 199 LYS A O 1
ATOM 1714 N N . LYS A 1 200 ? 6.069 -6.017 -45.787 1.00 95.31 200 LYS A N 1
ATOM 1715 C CA . LYS A 1 200 ? 5.964 -7.198 -46.660 1.00 95.31 200 LYS A CA 1
ATOM 1716 C C . LYS A 1 200 ? 5.144 -6.916 -47.924 1.00 95.31 200 LYS A C 1
ATOM 1718 O O . LYS A 1 200 ? 5.579 -7.314 -48.993 1.00 95.31 200 LYS A O 1
ATOM 1723 N N . LYS A 1 201 ? 4.008 -6.212 -47.806 1.00 95.62 201 LYS A N 1
ATOM 1724 C CA . LYS A 1 201 ? 3.178 -5.825 -48.961 1.00 95.62 201 LYS A CA 1
ATOM 1725 C C . LYS A 1 201 ? 3.959 -4.932 -49.932 1.00 95.62 201 LYS A C 1
ATOM 1727 O O . LYS A 1 201 ? 4.075 -5.295 -51.090 1.00 95.62 201 LYS A O 1
ATOM 1732 N N . LYS A 1 202 ? 4.601 -3.870 -49.426 1.00 94.88 202 LYS A N 1
ATOM 1733 C CA . LYS A 1 202 ? 5.429 -2.969 -50.246 1.00 94.88 202 LYS A CA 1
ATOM 1734 C C . LYS A 1 202 ? 6.567 -3.707 -50.961 1.00 94.88 202 LYS A C 1
ATOM 1736 O O . LYS A 1 202 ? 6.836 -3.426 -52.114 1.00 94.88 202 LYS A O 1
ATOM 1741 N N . LYS A 1 203 ? 7.215 -4.674 -50.298 1.00 94.81 203 LYS A N 1
ATOM 1742 C CA . LYS A 1 203 ? 8.268 -5.488 -50.930 1.00 94.81 203 LYS A CA 1
ATOM 1743 C C . LYS A 1 203 ? 7.732 -6.356 -52.078 1.00 94.81 203 LYS A C 1
ATOM 1745 O O . LYS A 1 203 ? 8.468 -6.589 -53.022 1.00 94.81 203 LYS A O 1
ATOM 1750 N N . LYS A 1 204 ? 6.486 -6.835 -51.987 1.00 94.38 204 LYS A N 1
ATOM 1751 C CA . LYS A 1 204 ? 5.849 -7.645 -53.036 1.00 94.38 204 LYS A CA 1
ATOM 1752 C C . LYS A 1 204 ? 5.427 -6.807 -54.250 1.00 94.38 204 LYS A C 1
ATOM 1754 O O . LYS A 1 204 ? 5.403 -7.346 -55.336 1.00 94.38 204 LYS A O 1
ATOM 1759 N N . GLU A 1 205 ? 5.099 -5.529 -54.062 1.00 91.56 205 GLU A N 1
ATOM 1760 C CA . GLU A 1 205 ? 4.719 -4.606 -55.150 1.00 91.56 205 GLU A CA 1
ATOM 1761 C C . GLU A 1 205 ? 5.926 -4.050 -55.933 1.00 91.56 205 GLU A C 1
ATOM 1763 O O . GLU A 1 205 ? 5.738 -3.437 -56.974 1.00 91.56 205 GLU A O 1
ATOM 1768 N N . CYS A 1 206 ? 7.156 -4.227 -55.434 1.00 82.69 206 CYS A N 1
ATOM 1769 C CA . CYS A 1 206 ? 8.392 -3.798 -56.108 1.00 82.69 206 CYS A CA 1
ATOM 1770 C C . CYS A 1 206 ? 9.121 -4.942 -56.842 1.00 82.69 206 CYS A C 1
ATOM 1772 O O . CYS A 1 206 ? 10.274 -4.761 -57.227 1.00 82.69 206 CYS A O 1
ATOM 1774 N N . LEU A 1 207 ? 8.491 -6.114 -56.948 1.00 78.56 207 LEU A N 1
ATOM 1775 C CA . LEU A 1 207 ? 8.945 -7.276 -57.715 1.00 78.56 207 LEU A CA 1
ATOM 1776 C C . LEU A 1 207 ? 7.949 -7.507 -58.847 1.00 78.56 207 LEU A C 1
ATOM 1778 O O . LEU A 1 207 ? 8.416 -7.858 -59.946 1.00 78.56 207 LEU A O 1
#

Secondary structure (DSSP, 8-state):
-----SSSSSSS---SS-EEEEEE-TTT--EEEEEEE-TT--EE-TTT--EE-EEEEEEHHHHHHHHHHHHHHHHHHHHHHHHHTTTSSHHHHHHHHHHHHHHHHHHHHHHHHHHHH--------STTHHHHHHHHHHHHHHHHHHHHHHHHHHHHHHHHHHHHHHHHHHHHHHHHHHHHHHHHHHHHHHHHHHHHHHHHHHHHHT-

pLDDT: mean 76.95, std 14.25, range [40.22, 96.88]